Protein AF-A0A371G9N7-F1 (afdb_monomer_lite)

pLDDT: mean 81.09, std 19.98, range [28.39, 98.25]

Structure (mmCIF, N/CA/C/O backbone):
data_AF-A0A371G9N7-F1
#
_entry.id   AF-A0A371G9N7-F1
#
loop_
_atom_site.group_PDB
_atom_site.id
_atom_site.type_symbol
_atom_site.label_atom_id
_atom_site.label_alt_id
_atom_site.label_comp_id
_atom_site.label_asym_id
_atom_site.label_entity_id
_atom_site.label_seq_id
_atom_site.pdbx_PDB_ins_code
_atom_site.Cartn_x
_atom_site.Cartn_y
_atom_site.Cartn_z
_atom_site.occupancy
_atom_site.B_iso_or_equiv
_atom_site.auth_seq_id
_atom_site.auth_comp_id
_atom_site.auth_asym_id
_atom_site.auth_atom_id
_atom_site.pdbx_PDB_model_num
ATOM 1 N N . THR A 1 1 ? -11.301 -8.988 -10.255 1.00 73.06 1 THR A N 1
ATOM 2 C CA . THR A 1 1 ? -10.756 -8.833 -8.903 1.00 73.06 1 THR A CA 1
ATOM 3 C C . THR A 1 1 ? -11.651 -7.9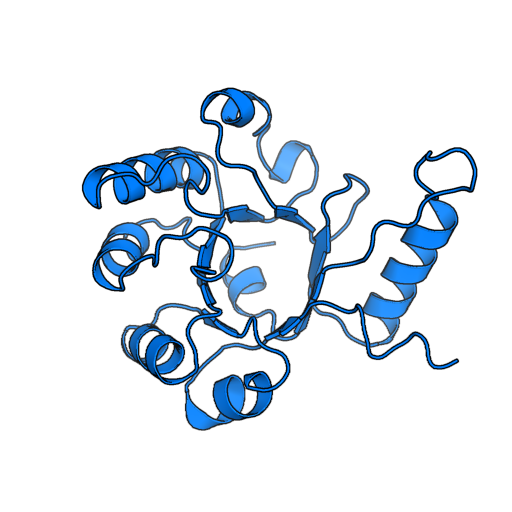31 -8.084 1.00 73.06 1 THR A C 1
ATOM 5 O O . THR A 1 1 ? -12.024 -6.857 -8.564 1.00 73.06 1 THR A O 1
ATOM 8 N N . SER A 1 2 ? -12.068 -8.408 -6.915 1.00 87.81 2 SER A N 1
ATOM 9 C CA . SER A 1 2 ? -12.743 -7.650 -5.860 1.00 87.81 2 SER A CA 1
ATOM 10 C C . SER A 1 2 ? -11.716 -6.987 -4.924 1.00 87.81 2 SER A C 1
ATOM 12 O O . SER A 1 2 ? -10.542 -7.343 -4.953 1.00 87.81 2 SER A O 1
ATOM 14 N N . ILE A 1 3 ? -12.135 -6.033 -4.086 1.00 89.44 3 ILE A N 1
ATOM 15 C CA . ILE A 1 3 ? -11.245 -5.446 -3.064 1.00 89.44 3 ILE A CA 1
ATOM 16 C C . ILE A 1 3 ? -10.792 -6.505 -2.053 1.00 89.44 3 ILE A C 1
ATOM 18 O O . ILE A 1 3 ? -9.632 -6.499 -1.654 1.00 89.44 3 ILE A O 1
ATOM 22 N N . GLU A 1 4 ? -11.668 -7.444 -1.693 1.00 91.69 4 GLU A N 1
ATOM 23 C CA . GLU A 1 4 ? -11.334 -8.536 -0.773 1.00 91.69 4 GLU A CA 1
ATOM 24 C C . GLU A 1 4 ? -10.290 -9.489 -1.364 1.00 91.69 4 GLU A C 1
ATOM 26 O O . GLU A 1 4 ? -9.385 -9.924 -0.654 1.00 91.69 4 GLU A O 1
ATOM 31 N N . ASP A 1 5 ? -10.331 -9.732 -2.679 1.00 89.88 5 ASP A N 1
ATOM 32 C CA . ASP A 1 5 ? -9.287 -10.513 -3.351 1.00 89.88 5 ASP A CA 1
ATOM 33 C C . ASP A 1 5 ? -7.924 -9.813 -3.185 1.00 89.88 5 ASP A C 1
ATOM 35 O O . ASP A 1 5 ? -6.930 -10.463 -2.871 1.00 89.88 5 ASP A O 1
ATOM 39 N N . ILE A 1 6 ? -7.880 -8.481 -3.328 1.00 88.88 6 ILE A N 1
ATOM 40 C CA . ILE A 1 6 ? -6.646 -7.689 -3.184 1.00 88.88 6 ILE A CA 1
ATOM 41 C C . ILE A 1 6 ? -6.174 -7.673 -1.726 1.00 88.88 6 ILE A C 1
ATOM 43 O O . ILE A 1 6 ? -4.985 -7.822 -1.459 1.00 88.88 6 ILE A O 1
ATOM 47 N N . ARG A 1 7 ? -7.098 -7.538 -0.770 1.00 94.31 7 ARG A N 1
ATOM 48 C CA . ARG A 1 7 ? -6.804 -7.596 0.670 1.00 94.31 7 ARG A CA 1
ATOM 49 C C . ARG A 1 7 ? -6.266 -8.949 1.122 1.00 94.31 7 ARG A C 1
ATOM 51 O O . ARG A 1 7 ? -5.657 -9.019 2.180 1.00 94.31 7 ARG A O 1
ATOM 58 N N . SER A 1 8 ? -6.481 -10.007 0.343 1.00 92.69 8 SER A N 1
ATOM 59 C CA . SER A 1 8 ? -6.012 -11.356 0.667 1.00 92.69 8 SER A CA 1
ATOM 60 C C . SER A 1 8 ? -4.591 -11.672 0.180 1.00 92.69 8 SER A C 1
ATOM 62 O O . SER A 1 8 ? -4.024 -12.680 0.608 1.00 92.69 8 SER A O 1
ATOM 64 N N . LEU A 1 9 ? -4.012 -10.827 -0.684 1.00 91.12 9 LEU A N 1
ATOM 65 C CA . LEU A 1 9 ? -2.681 -11.030 -1.267 1.00 91.12 9 LEU A CA 1
ATOM 66 C C . LEU A 1 9 ? -1.606 -10.942 -0.184 1.00 91.12 9 LEU A C 1
ATOM 68 O O . LEU A 1 9 ? -1.590 -9.991 0.596 1.00 91.12 9 LEU A O 1
ATOM 72 N N . ARG A 1 10 ? -0.678 -11.897 -0.143 1.00 92.69 10 ARG A N 1
ATOM 73 C CA . ARG A 1 10 ? 0.347 -11.985 0.908 1.00 92.69 10 ARG A CA 1
ATOM 74 C C . ARG A 1 10 ? 1.736 -11.640 0.394 1.00 92.69 10 ARG A C 1
ATOM 76 O O . ARG A 1 10 ? 2.535 -11.105 1.155 1.00 92.69 10 ARG A O 1
ATOM 83 N N . LEU A 1 11 ? 2.023 -11.929 -0.868 1.00 89.19 11 LEU A N 1
ATOM 84 C CA . LEU A 1 11 ? 3.299 -11.625 -1.502 1.00 89.19 11 LEU A CA 1
ATOM 85 C C . LEU A 1 11 ? 3.068 -10.746 -2.728 1.00 89.19 11 LEU A C 1
ATOM 87 O O . LEU A 1 11 ? 2.595 -11.218 -3.760 1.00 89.19 11 LEU A O 1
ATOM 91 N N . ILE A 1 12 ? 3.393 -9.461 -2.613 1.00 88.31 12 ILE A N 1
ATOM 92 C CA . ILE A 1 12 ? 3.291 -8.511 -3.722 1.00 88.31 12 ILE A CA 1
ATOM 93 C C . ILE A 1 12 ? 4.690 -8.005 -4.060 1.00 88.31 12 ILE A C 1
ATOM 95 O O . ILE A 1 12 ? 5.340 -7.379 -3.223 1.00 88.31 12 ILE A O 1
ATOM 99 N N . THR A 1 13 ? 5.130 -8.206 -5.298 1.00 84.19 13 THR A N 1
ATOM 100 C CA . THR A 1 13 ? 6.483 -7.819 -5.718 1.00 84.19 13 THR A CA 1
ATOM 101 C C . THR A 1 13 ? 6.470 -6.515 -6.504 1.00 84.19 13 THR A C 1
ATOM 103 O O . THR A 1 13 ? 5.756 -6.387 -7.500 1.00 84.19 13 THR A O 1
ATOM 106 N N . ALA A 1 14 ? 7.299 -5.546 -6.107 1.00 81.50 14 ALA A N 1
ATOM 107 C CA . ALA A 1 14 ? 7.660 -4.421 -6.970 1.00 81.50 14 ALA A CA 1
ATOM 108 C C . ALA A 1 14 ? 8.634 -4.882 -8.058 1.00 81.50 14 ALA A C 1
ATOM 110 O O . ALA A 1 14 ? 9.829 -5.042 -7.812 1.00 81.50 14 ALA A O 1
ATOM 111 N N . VAL A 1 15 ? 8.107 -5.104 -9.265 1.00 80.62 15 VAL A N 1
ATOM 112 C CA . VAL A 1 15 ? 8.888 -5.612 -10.396 1.00 80.62 15 VAL A CA 1
ATOM 113 C C . VAL A 1 15 ? 9.757 -4.494 -10.953 1.00 80.62 15 VAL A C 1
ATOM 115 O O . VAL A 1 15 ? 9.277 -3.406 -11.281 1.00 80.62 15 VAL A O 1
ATOM 118 N N . LYS A 1 16 ? 11.052 -4.776 -11.092 1.00 82.81 16 LYS A N 1
ATOM 119 C CA . LYS A 1 16 ? 12.002 -3.871 -11.734 1.00 82.81 16 LYS A CA 1
ATOM 120 C C . LYS A 1 16 ? 11.586 -3.598 -13.181 1.00 82.81 16 LYS A C 1
ATOM 122 O O . LYS A 1 16 ? 11.167 -4.497 -13.898 1.00 82.81 16 LYS A O 1
ATOM 127 N N . THR A 1 17 ? 11.763 -2.360 -13.633 1.00 82.50 17 THR A N 1
ATOM 128 C CA . THR A 1 17 ? 11.666 -2.016 -15.056 1.00 82.50 17 THR A CA 1
ATOM 129 C C . THR A 1 17 ? 13.048 -2.145 -15.703 1.00 82.50 17 THR A C 1
ATOM 131 O O . THR A 1 17 ? 13.927 -1.345 -15.372 1.00 82.50 17 THR A O 1
ATOM 134 N N . PRO A 1 18 ? 13.291 -3.148 -16.564 1.00 84.19 18 PRO A N 1
ATOM 135 C CA . PRO A 1 18 ? 14.538 -3.263 -17.307 1.00 84.19 18 PRO A CA 1
ATOM 136 C C . PRO A 1 18 ? 14.559 -2.305 -18.507 1.00 84.19 18 PRO A C 1
ATOM 138 O O . PRO A 1 18 ? 13.522 -1.933 -19.064 1.00 84.19 18 P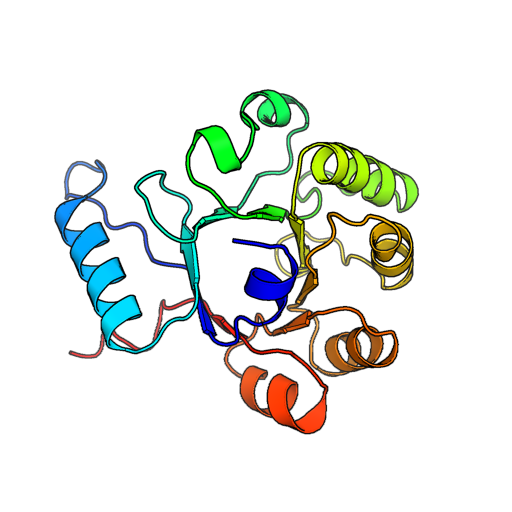RO A O 1
ATOM 141 N N . TYR A 1 19 ? 15.768 -1.902 -18.892 1.00 86.50 19 TYR A N 1
ATOM 142 C CA . TYR A 1 19 ? 16.010 -0.969 -19.985 1.00 86.50 19 TYR A CA 1
ATOM 143 C C . TYR A 1 19 ? 17.057 -1.541 -20.930 1.00 86.50 19 TYR A C 1
ATOM 145 O O . TYR A 1 19 ? 18.080 -2.070 -20.490 1.00 86.50 19 TYR A O 1
ATOM 153 N N . LEU A 1 20 ? 16.822 -1.366 -22.225 1.00 88.75 20 LEU A N 1
ATOM 154 C CA . LEU A 1 20 ? 17.804 -1.612 -23.268 1.00 88.75 20 LEU A CA 1
ATOM 155 C C . LEU A 1 20 ? 18.971 -0.610 -23.140 1.00 88.75 20 LEU A C 1
ATOM 157 O O . LEU A 1 20 ? 18.793 0.477 -22.579 1.00 88.75 20 LEU A O 1
ATOM 161 N N . PRO A 1 21 ? 20.156 -0.887 -23.723 1.00 93.62 21 PRO A N 1
ATOM 162 C CA . PRO A 1 21 ? 21.295 0.040 -23.689 1.00 93.62 21 PRO A CA 1
ATOM 163 C C . PRO A 1 21 ? 21.000 1.441 -24.254 1.00 93.62 21 PRO A C 1
ATOM 165 O O . PRO A 1 21 ? 21.699 2.399 -23.938 1.00 93.62 21 PRO A O 1
ATOM 168 N N . ASN A 1 22 ? 19.964 1.568 -25.088 1.00 90.62 22 ASN A N 1
ATOM 169 C CA . ASN A 1 22 ? 19.501 2.833 -25.661 1.00 90.62 22 ASN A CA 1
ATOM 170 C C . ASN A 1 22 ? 18.511 3.606 -24.757 1.00 90.62 22 ASN A C 1
ATOM 172 O O . ASN A 1 22 ? 17.997 4.642 -25.174 1.00 90.62 22 ASN A O 1
ATOM 176 N N . GLY A 1 23 ? 18.215 3.103 -23.553 1.00 85.75 23 GLY A N 1
ATOM 177 C CA . GLY A 1 23 ? 17.301 3.715 -22.586 1.00 85.75 23 GLY A CA 1
ATOM 178 C C . GLY A 1 23 ? 15.812 3.439 -22.824 1.00 85.75 23 GLY A C 1
ATOM 179 O O . GLY A 1 23 ? 14.983 3.939 -22.066 1.00 85.75 23 GLY A O 1
ATOM 180 N N . GLN A 1 24 ? 15.445 2.660 -23.845 1.00 85.75 24 GLN A N 1
ATOM 181 C CA . GLN A 1 24 ? 14.062 2.217 -24.048 1.00 85.75 24 GLN A CA 1
ATOM 182 C C . GLN A 1 24 ? 13.709 1.065 -23.102 1.00 85.75 24 GLN A C 1
ATOM 184 O O . GLN A 1 24 ? 14.592 0.344 -22.640 1.00 85.75 24 GLN A O 1
ATOM 189 N N . PHE A 1 25 ? 12.416 0.876 -22.828 1.00 83.31 25 PHE A N 1
ATOM 190 C CA . PHE A 1 25 ? 11.953 -0.269 -22.044 1.00 83.31 25 PHE A CA 1
ATOM 191 C C . PHE A 1 25 ? 12.284 -1.581 -22.749 1.00 83.31 25 PHE A C 1
ATOM 193 O O . PHE A 1 25 ? 11.994 -1.749 -23.934 1.00 83.31 25 PHE A O 1
ATOM 200 N N . ASP A 1 26 ? 12.850 -2.511 -21.990 1.00 86.44 26 ASP A N 1
ATOM 201 C CA . ASP A 1 26 ? 13.063 -3.878 -22.438 1.00 86.44 26 ASP A CA 1
ATOM 202 C C . ASP A 1 26 ? 11.836 -4.719 -22.062 1.00 86.44 26 ASP A C 1
ATOM 204 O O . ASP A 1 26 ? 11.701 -5.191 -20.934 1.00 86.44 26 ASP A O 1
ATOM 208 N N . LEU A 1 27 ? 10.882 -4.833 -22.987 1.00 84.94 27 LEU A N 1
ATOM 209 C CA . LEU A 1 27 ? 9.628 -5.544 -22.723 1.00 84.94 27 LEU A CA 1
ATOM 210 C C . LEU A 1 27 ? 9.833 -7.057 -22.586 1.00 84.94 27 LEU A C 1
ATOM 212 O O . LEU A 1 27 ? 9.164 -7.675 -21.769 1.00 84.94 27 LEU A O 1
ATOM 216 N N . GLU A 1 28 ? 10.784 -7.639 -23.317 1.00 87.25 28 GLU A N 1
ATOM 217 C CA . GLU A 1 28 ? 11.078 -9.073 -23.235 1.00 87.25 28 GLU A CA 1
ATOM 218 C C . GLU A 1 28 ? 11.689 -9.423 -21.873 1.00 87.25 28 GLU A C 1
ATOM 220 O O . GLU A 1 28 ? 11.241 -10.352 -21.201 1.00 87.25 28 GLU A O 1
ATOM 225 N N . ALA A 1 29 ? 12.665 -8.636 -21.407 1.00 87.56 29 ALA A N 1
ATOM 226 C CA . ALA A 1 29 ? 13.205 -8.809 -20.063 1.00 87.56 29 ALA A CA 1
ATOM 227 C C . ALA A 1 29 ? 12.142 -8.562 -18.981 1.00 87.56 29 ALA A C 1
ATOM 229 O O . ALA A 1 29 ? 12.150 -9.236 -17.952 1.00 87.56 29 ALA A O 1
ATOM 230 N N . TYR A 1 30 ? 11.226 -7.613 -19.196 1.00 85.06 30 TYR A N 1
ATOM 231 C CA . TYR A 1 30 ? 10.139 -7.343 -18.257 1.00 85.06 30 TYR A CA 1
ATOM 232 C C . TYR A 1 30 ? 9.166 -8.524 -18.152 1.00 85.06 30 TYR A C 1
ATOM 234 O O . TYR A 1 30 ? 8.862 -8.947 -17.037 1.00 85.06 30 TYR A O 1
ATOM 242 N N . ASP A 1 31 ? 8.735 -9.091 -19.280 1.00 83.81 31 ASP A N 1
ATOM 243 C CA . ASP A 1 31 ? 7.839 -10.252 -19.311 1.00 83.81 31 ASP A CA 1
ATOM 244 C C . ASP A 1 31 ? 8.490 -11.469 -18.637 1.00 83.81 31 ASP A C 1
ATOM 246 O O . ASP A 1 31 ? 7.867 -12.118 -17.799 1.00 83.81 31 ASP A O 1
ATOM 250 N N . ASN A 1 32 ? 9.785 -11.703 -18.875 1.00 86.25 32 ASN A N 1
ATOM 251 C CA . ASN A 1 32 ? 10.538 -12.762 -18.194 1.00 86.25 32 ASN A CA 1
ATOM 252 C C . ASN A 1 32 ? 10.589 -12.571 -16.666 1.00 86.25 32 ASN A C 1
ATOM 254 O O . ASN A 1 32 ? 10.474 -13.541 -15.914 1.00 86.25 32 ASN A O 1
ATOM 258 N N . LEU A 1 33 ? 10.755 -11.332 -16.186 1.00 85.12 33 LEU A N 1
ATOM 259 C CA . LEU A 1 33 ? 10.706 -11.031 -14.751 1.00 85.12 33 LEU A CA 1
ATOM 260 C C . LEU A 1 33 ? 9.307 -11.280 -14.181 1.00 85.12 33 LEU A C 1
ATOM 262 O O . LEU A 1 33 ? 9.184 -11.851 -13.101 1.00 85.12 33 LEU A O 1
ATOM 266 N N . VAL A 1 34 ? 8.255 -10.885 -14.900 1.00 82.69 34 VAL A N 1
ATOM 267 C CA . VAL A 1 34 ? 6.862 -11.138 -14.503 1.00 82.69 34 VAL A CA 1
ATOM 268 C C . VAL A 1 34 ? 6.587 -12.639 -14.401 1.00 82.69 34 VAL A C 1
ATOM 270 O O . VAL A 1 34 ? 6.083 -13.095 -13.374 1.00 82.69 34 VAL A O 1
ATOM 273 N N . ASP A 1 35 ? 6.965 -13.415 -15.415 1.00 83.31 35 ASP A N 1
ATOM 274 C CA . ASP A 1 35 ? 6.772 -14.866 -15.436 1.00 83.31 35 ASP A CA 1
ATOM 275 C C . ASP A 1 35 ? 7.548 -15.557 -14.315 1.00 83.31 35 ASP A C 1
ATOM 277 O O . ASP A 1 35 ? 7.023 -16.459 -13.660 1.00 83.31 35 ASP A O 1
ATOM 281 N N . MET A 1 36 ? 8.767 -15.093 -14.025 1.00 84.56 36 MET A N 1
ATOM 282 C CA . MET A 1 36 ? 9.554 -15.578 -12.894 1.00 84.56 36 MET A CA 1
ATOM 283 C C . MET A 1 36 ? 8.836 -15.333 -11.564 1.00 84.56 36 MET A C 1
ATOM 285 O O . MET A 1 36 ? 8.767 -16.238 -10.735 1.00 84.56 36 MET A O 1
ATOM 289 N N . GLN A 1 37 ? 8.267 -14.146 -11.355 1.00 83.06 37 GLN A N 1
ATOM 290 C CA . GLN A 1 37 ? 7.526 -13.835 -10.130 1.00 83.06 37 GLN A CA 1
ATOM 291 C C . GLN A 1 37 ? 6.279 -14.713 -9.984 1.00 83.06 37 GLN A C 1
ATOM 293 O O . GLN A 1 37 ? 6.036 -15.274 -8.916 1.00 83.06 37 GLN A O 1
ATOM 298 N N . ILE A 1 38 ? 5.525 -14.905 -11.070 1.00 79.88 38 ILE A N 1
ATOM 299 C CA . ILE A 1 38 ? 4.342 -15.776 -11.083 1.00 79.88 38 ILE A CA 1
ATOM 300 C C . ILE A 1 38 ? 4.736 -17.229 -10.788 1.00 79.88 38 ILE A C 1
ATOM 302 O O . ILE A 1 38 ? 4.110 -17.880 -9.953 1.00 79.88 38 ILE A O 1
ATOM 306 N N . ALA A 1 39 ? 5.789 -17.736 -11.434 1.00 81.38 39 ALA A N 1
ATOM 307 C CA . ALA A 1 39 ? 6.269 -19.103 -11.242 1.00 81.38 39 ALA A CA 1
ATOM 308 C C . ALA A 1 39 ? 6.758 -19.365 -9.807 1.00 81.38 39 ALA A C 1
ATOM 310 O O . ALA A 1 39 ? 6.637 -20.488 -9.319 1.00 81.38 39 ALA A O 1
ATOM 311 N N . ASN A 1 40 ? 7.264 -18.335 -9.122 1.00 86.19 40 ASN A N 1
ATOM 312 C CA . ASN A 1 40 ? 7.700 -18.406 -7.725 1.00 86.19 40 ASN A CA 1
ATOM 313 C C . ASN A 1 40 ? 6.591 -18.065 -6.711 1.00 86.19 40 ASN A C 1
ATOM 315 O O . ASN A 1 40 ? 6.855 -18.019 -5.510 1.00 86.19 40 ASN A O 1
ATOM 319 N N . GLY A 1 41 ? 5.348 -17.879 -7.166 1.00 81.44 41 GLY A N 1
ATOM 320 C CA . GLY A 1 41 ? 4.184 -17.744 -6.291 1.00 81.44 41 GLY A CA 1
ATOM 321 C C . GLY A 1 41 ? 3.914 -16.329 -5.779 1.00 81.44 41 GLY A C 1
ATOM 322 O O . GLY A 1 41 ? 3.303 -16.187 -4.724 1.00 81.44 41 GLY A O 1
ATOM 323 N N . ALA A 1 42 ? 4.347 -15.286 -6.494 1.00 83.00 42 ALA A N 1
ATOM 324 C CA . ALA A 1 42 ? 3.884 -13.929 -6.216 1.00 83.00 42 ALA A CA 1
ATOM 325 C C . ALA A 1 42 ? 2.361 -13.826 -6.437 1.00 83.00 42 ALA A C 1
ATOM 327 O O . ALA A 1 42 ? 1.845 -14.224 -7.484 1.00 83.00 42 ALA A O 1
ATOM 328 N N . ASP A 1 43 ? 1.648 -13.251 -5.467 1.00 81.56 43 ASP A N 1
ATOM 329 C CA . ASP A 1 43 ? 0.193 -13.069 -5.521 1.00 81.56 43 ASP A CA 1
ATOM 330 C C . ASP A 1 43 ? -0.197 -11.825 -6.342 1.00 81.56 43 ASP A C 1
ATOM 332 O O . ASP A 1 43 ? -1.275 -11.762 -6.936 1.00 81.56 43 ASP A O 1
ATOM 336 N N . GLY A 1 44 ? 0.673 -10.811 -6.374 1.00 83.56 44 GLY A N 1
ATOM 337 C CA . GLY A 1 44 ? 0.429 -9.559 -7.086 1.00 83.56 44 GLY A CA 1
ATOM 338 C C . GLY A 1 44 ? 1.708 -8.839 -7.492 1.00 83.56 44 GLY A C 1
ATOM 339 O O . GLY A 1 44 ? 2.773 -9.056 -6.915 1.00 83.56 44 GLY A O 1
ATOM 340 N N . LEU A 1 45 ? 1.600 -7.951 -8.484 1.00 80.88 45 LEU A N 1
ATOM 341 C CA . LEU A 1 45 ? 2.737 -7.195 -9.000 1.00 80.88 45 LEU A CA 1
ATOM 342 C C . LEU A 1 45 ? 2.482 -5.686 -8.914 1.00 80.88 45 LEU A C 1
ATOM 344 O O . LEU A 1 45 ? 1.456 -5.149 -9.344 1.00 80.88 45 LEU A O 1
ATOM 348 N N . LEU A 1 46 ? 3.471 -4.995 -8.362 1.00 77.25 46 LEU A N 1
ATOM 349 C CA . LEU A 1 46 ? 3.613 -3.549 -8.373 1.00 77.25 46 LEU A CA 1
ATOM 350 C C . LEU A 1 46 ? 4.436 -3.165 -9.601 1.00 77.25 46 LEU A C 1
ATOM 352 O O . LEU A 1 46 ? 5.602 -3.538 -9.715 1.00 77.25 46 LEU A O 1
ATOM 356 N N . SER A 1 47 ? 3.829 -2.422 -10.523 1.00 68.62 47 SER A N 1
ATOM 357 C CA . SER A 1 47 ? 4.468 -1.995 -11.762 1.00 68.62 47 SER A CA 1
ATOM 358 C C . SER A 1 47 ? 4.221 -0.523 -12.065 1.00 68.62 47 SER A C 1
ATOM 360 O O . SER A 1 47 ? 3.090 -0.029 -12.077 1.00 68.62 47 SER A O 1
ATOM 362 N N . THR A 1 48 ? 5.308 0.172 -12.387 1.00 62.22 48 THR A N 1
ATOM 363 C CA . THR A 1 48 ? 5.305 1.528 -12.946 1.00 62.22 48 THR A CA 1
ATOM 364 C C . THR A 1 48 ? 5.090 1.541 -14.466 1.00 62.22 48 THR A C 1
ATOM 366 O O . THR A 1 48 ? 5.008 2.616 -15.053 1.00 62.22 48 THR A O 1
ATOM 369 N N . VAL A 1 49 ? 4.981 0.370 -15.113 1.00 49.00 49 VAL A N 1
ATOM 370 C CA . VAL A 1 49 ? 4.814 0.201 -16.569 1.00 49.00 49 VAL A CA 1
ATOM 371 C C . VAL A 1 49 ? 3.477 -0.494 -16.881 1.00 49.00 49 VAL A C 1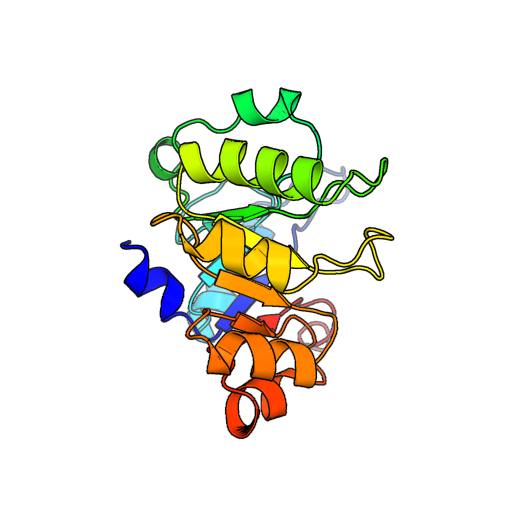
ATOM 373 O O . VAL A 1 49 ? 3.097 -1.478 -16.245 1.00 49.00 49 VAL A O 1
ATOM 376 N N . LEU A 1 50 ? 2.728 0.004 -17.871 1.00 44.59 50 LEU A N 1
ATOM 377 C CA . LEU A 1 50 ? 1.408 -0.515 -18.276 1.00 44.59 50 LEU A CA 1
ATOM 378 C C . LEU A 1 50 ? 1.534 -1.683 -19.297 1.00 44.59 50 LEU A C 1
ATOM 380 O O . LEU A 1 50 ? 1.745 -1.423 -20.473 1.00 44.59 50 LEU A O 1
ATOM 384 N N . ALA A 1 51 ? 1.389 -2.947 -18.870 1.00 31.30 51 ALA A N 1
ATOM 385 C CA . ALA A 1 51 ? 1.397 -4.191 -19.676 1.00 31.30 51 ALA A CA 1
ATOM 386 C C . ALA A 1 51 ? 0.759 -5.460 -18.990 1.00 31.30 51 ALA A C 1
ATOM 388 O O . ALA A 1 51 ? 1.465 -6.384 -18.614 1.00 31.30 51 ALA A O 1
ATOM 389 N N . THR A 1 52 ? -0.561 -5.505 -18.723 1.00 32.16 52 THR A N 1
ATOM 390 C CA . THR A 1 52 ? -1.410 -6.669 -18.255 1.00 32.16 52 THR A CA 1
ATOM 391 C C . THR A 1 52 ? -1.103 -7.558 -16.992 1.00 32.16 52 THR A C 1
ATOM 393 O O . THR A 1 52 ? 0.043 -7.776 -16.630 1.00 32.16 52 THR A O 1
ATOM 396 N N . LYS A 1 53 ? -2.196 -8.026 -16.322 1.00 30.33 53 LYS A N 1
ATOM 397 C CA . LYS A 1 53 ? -2.413 -8.863 -15.085 1.00 30.33 53 LYS A CA 1
ATOM 398 C C . LYS A 1 53 ? -1.955 -8.349 -13.696 1.00 30.33 53 LYS A C 1
ATOM 400 O O . LYS A 1 53 ? -0.883 -7.784 -13.577 1.00 30.33 53 LYS A O 1
ATOM 405 N N . LEU A 1 54 ? -2.834 -8.550 -12.694 1.00 40.47 54 LEU A N 1
ATOM 406 C CA . LEU A 1 54 ? -2.985 -7.861 -11.395 1.00 40.47 54 LEU A CA 1
ATOM 407 C C . LEU A 1 54 ? -1.999 -6.727 -11.082 1.00 40.47 54 LEU A C 1
ATOM 409 O O . LEU A 1 54 ? -0.863 -6.974 -10.685 1.00 40.47 54 LEU A O 1
ATOM 413 N N . ARG A 1 55 ? -2.451 -5.479 -11.253 1.00 53.69 55 ARG A N 1
ATOM 414 C CA . ARG A 1 55 ? -1.537 -4.333 -11.401 1.00 53.69 55 ARG A CA 1
ATOM 415 C C . ARG A 1 55 ? -1.805 -3.255 -10.383 1.00 53.69 55 ARG A C 1
ATOM 417 O O . ARG A 1 55 ? -2.859 -2.619 -10.414 1.00 53.69 55 ARG A O 1
ATOM 424 N N . LEU A 1 56 ? -0.800 -3.020 -9.555 1.00 46.62 56 LEU A N 1
ATOM 425 C CA . LEU A 1 56 ? -0.671 -1.821 -8.750 1.00 46.62 56 LEU A CA 1
ATOM 426 C C . LEU A 1 56 ? 0.276 -0.851 -9.459 1.00 46.62 56 LEU A C 1
ATOM 428 O O . LEU A 1 56 ? 1.388 -1.249 -9.794 1.00 46.62 56 LEU A O 1
ATOM 432 N N . SER A 1 57 ? -0.107 0.412 -9.653 1.00 51.12 57 SER A N 1
ATOM 433 C CA . SER A 1 57 ? 0.863 1.448 -10.052 1.00 51.12 57 SER A CA 1
ATOM 434 C C . SER A 1 57 ? 1.086 2.450 -8.946 1.00 51.12 57 SER A C 1
ATOM 436 O O . SER A 1 57 ? 0.148 2.849 -8.257 1.00 51.12 57 SER A O 1
ATOM 438 N N . VAL A 1 58 ? 2.344 2.865 -8.828 1.00 52.31 58 VAL A N 1
ATOM 439 C CA . VAL A 1 58 ? 2.776 3.962 -7.968 1.00 52.31 58 VAL A CA 1
ATOM 440 C C . VAL A 1 58 ? 2.375 5.272 -8.637 1.00 52.31 58 VAL A C 1
ATOM 442 O O . VAL A 1 58 ? 2.829 5.559 -9.743 1.00 52.31 58 VAL A O 1
ATOM 445 N N . MET A 1 59 ? 1.510 6.047 -7.989 1.00 52.41 59 MET A N 1
ATOM 446 C CA . MET A 1 59 ? 1.039 7.328 -8.520 1.00 52.41 59 MET A CA 1
ATOM 447 C C . MET A 1 59 ? 1.731 8.500 -7.802 1.00 52.41 59 MET A C 1
ATOM 449 O O . MET A 1 59 ? 1.735 8.506 -6.570 1.00 52.41 59 MET A O 1
ATOM 453 N N . PRO A 1 60 ? 2.304 9.478 -8.535 1.00 50.28 60 PRO A N 1
ATOM 454 C CA . PRO A 1 60 ? 2.994 10.626 -7.948 1.00 50.28 60 PRO A CA 1
ATOM 455 C C . PRO A 1 60 ? 2.035 11.713 -7.421 1.00 50.28 60 PRO A C 1
ATOM 457 O O . PRO A 1 60 ? 0.853 11.749 -7.756 1.00 50.28 60 PRO A O 1
ATOM 460 N N . GLU A 1 61 ? 2.607 12.639 -6.650 1.00 41.28 61 GLU A N 1
ATOM 461 C CA . GLU A 1 61 ? 1.999 13.723 -5.852 1.00 41.28 61 GLU A CA 1
ATOM 462 C C . GLU A 1 61 ? 1.016 14.668 -6.579 1.00 41.28 61 GLU A C 1
ATOM 464 O O . GLU A 1 61 ? 0.150 15.276 -5.951 1.00 41.28 61 GLU A O 1
ATOM 469 N N . ALA A 1 62 ? 1.115 14.833 -7.899 1.00 39.97 62 ALA A N 1
ATOM 470 C CA . ALA A 1 62 ? 0.417 15.916 -8.590 1.00 39.97 62 ALA A CA 1
ATOM 471 C C . ALA A 1 62 ? -1.082 15.639 -8.831 1.00 39.97 62 ALA A C 1
ATOM 473 O O . ALA A 1 62 ? -1.451 14.796 -9.652 1.00 39.97 62 ALA A O 1
ATOM 474 N N . THR A 1 63 ? -1.952 16.487 -8.270 1.00 41.50 63 THR A N 1
ATOM 475 C CA . THR A 1 63 ? -3.407 16.552 -8.534 1.00 41.50 63 THR A CA 1
ATOM 476 C C . THR A 1 63 ? -3.733 16.653 -10.035 1.00 41.50 63 THR A C 1
ATOM 478 O O . THR A 1 63 ? -4.745 16.142 -10.502 1.00 41.50 63 THR A O 1
ATOM 481 N N . ALA A 1 64 ? -2.848 17.256 -10.839 1.00 30.84 64 ALA A N 1
ATOM 482 C CA . ALA A 1 64 ? -3.004 17.358 -12.294 1.00 30.84 64 ALA A CA 1
ATOM 483 C C . ALA A 1 64 ? -2.847 16.010 -13.038 1.00 30.84 64 ALA A C 1
ATOM 485 O O . ALA A 1 64 ? -3.450 15.827 -14.098 1.00 30.84 64 ALA A O 1
ATOM 486 N N . HIS A 1 65 ? -2.104 15.048 -12.474 1.00 39.69 65 HIS A N 1
ATOM 487 C CA . HIS A 1 65 ? -1.961 13.692 -13.023 1.00 39.69 65 HIS A CA 1
ATOM 488 C C . HIS A 1 65 ? -3.144 12.778 -12.669 1.00 39.69 65 HIS A C 1
ATOM 490 O O . HIS A 1 65 ? -3.289 11.715 -13.268 1.00 39.69 65 HIS A O 1
ATOM 496 N N . GLN A 1 66 ? -4.078 13.225 -11.818 1.00 40.81 66 GLN A N 1
ATOM 497 C CA . GLN A 1 66 ? -5.347 12.524 -11.576 1.00 40.81 66 GLN A CA 1
ATOM 498 C C . GLN A 1 66 ? -6.182 12.372 -12.859 1.00 40.81 66 GLN A C 1
ATOM 500 O O . GLN A 1 66 ? -6.969 11.440 -12.973 1.00 40.81 66 GLN A O 1
ATOM 505 N N . ARG A 1 67 ? -5.956 13.214 -13.884 1.00 35.44 67 ARG A N 1
ATOM 506 C CA . ARG A 1 67 ? -6.563 13.056 -15.223 1.00 35.44 67 ARG A CA 1
ATOM 507 C C . ARG A 1 67 ? -6.091 11.806 -15.982 1.00 35.44 67 ARG A C 1
ATOM 509 O O . ARG A 1 67 ? -6.739 11.423 -16.953 1.00 35.44 67 ARG A O 1
ATOM 516 N N . GLN A 1 68 ? -4.991 11.170 -15.567 1.00 39.81 68 GLN A N 1
ATOM 517 C CA . GLN A 1 68 ? -4.543 9.875 -16.098 1.00 39.81 68 GLN A CA 1
ATOM 518 C C . GLN A 1 68 ? -5.151 8.681 -15.359 1.00 39.81 68 GLN A C 1
ATOM 520 O O . GLN A 1 68 ? -5.021 7.556 -15.844 1.00 39.81 68 GLN A O 1
ATOM 525 N N . LEU A 1 69 ? -5.904 8.916 -14.278 1.00 44.31 69 LEU A N 1
ATOM 526 C CA . LEU A 1 69 ? -6.821 7.934 -13.710 1.00 44.31 69 LEU A CA 1
ATOM 527 C C . LEU A 1 69 ? -8.035 7.801 -14.646 1.00 44.31 69 LEU A C 1
ATOM 529 O O . LEU A 1 69 ? -9.178 8.085 -14.291 1.00 44.31 69 LEU A O 1
ATOM 533 N N . ARG A 1 70 ? -7.796 7.313 -15.874 1.00 45.53 70 ARG A N 1
ATOM 534 C CA . ARG A 1 70 ? -8.810 6.496 -16.554 1.00 45.53 70 ARG A CA 1
ATOM 535 C C . ARG A 1 70 ? -9.274 5.458 -15.529 1.00 45.53 70 ARG A C 1
ATOM 537 O O . ARG A 1 70 ? -8.447 5.076 -14.696 1.00 45.53 70 ARG A O 1
ATOM 544 N N . PRO A 1 71 ? -10.539 4.995 -15.560 1.00 51.22 71 PRO A N 1
ATOM 545 C CA . PRO A 1 71 ? -10.993 3.990 -14.604 1.00 51.22 71 PRO A CA 1
ATOM 546 C C . PRO A 1 71 ? -9.910 2.916 -14.519 1.00 51.22 71 PRO A C 1
ATOM 548 O O . PRO A 1 71 ? -9.533 2.410 -15.574 1.00 51.22 71 PRO A O 1
ATOM 551 N N . LEU A 1 72 ? -9.345 2.645 -13.335 1.00 52.56 72 LEU A N 1
ATOM 552 C CA . LEU A 1 72 ? -8.196 1.731 -13.173 1.00 52.56 72 LEU A CA 1
ATOM 553 C C . LEU A 1 72 ? -8.431 0.433 -13.971 1.00 52.56 72 LEU A C 1
ATOM 555 O O . LEU A 1 72 ? -7.573 -0.050 -14.706 1.00 52.56 72 LEU A O 1
ATOM 559 N N . ARG A 1 73 ? -9.690 -0.013 -13.976 1.00 49.66 73 ARG A N 1
ATOM 560 C CA . ARG A 1 73 ? -10.212 -1.148 -14.745 1.00 49.66 73 ARG A CA 1
ATOM 561 C C . ARG A 1 73 ? -10.129 -0.999 -16.271 1.00 49.66 73 ARG A C 1
ATOM 563 O O . ARG A 1 73 ? -9.871 -1.978 -16.957 1.00 49.66 73 ARG A O 1
ATOM 570 N N . GLY A 1 74 ? -10.337 0.198 -16.815 1.00 46.59 74 GLY A N 1
ATOM 571 C CA . GLY A 1 74 ? -10.288 0.508 -18.249 1.00 46.59 74 GLY A CA 1
ATOM 572 C C . GLY A 1 74 ? -8.894 0.402 -18.876 1.00 46.59 74 GLY A C 1
ATOM 573 O O . GLY A 1 74 ? -8.790 0.335 -20.097 1.00 46.59 74 GLY A O 1
ATOM 574 N N . VAL A 1 75 ? -7.838 0.346 -18.059 1.00 52.62 75 VAL A N 1
ATOM 575 C CA . VAL A 1 75 ? -6.462 0.016 -18.477 1.00 52.62 75 VAL A CA 1
ATOM 576 C C . VAL A 1 75 ? -5.966 -1.312 -17.877 1.00 52.62 75 VAL A C 1
ATOM 578 O O . VAL A 1 75 ? -4.793 -1.648 -18.008 1.00 52.62 75 VAL A O 1
ATOM 581 N N . GLY A 1 76 ? -6.858 -2.087 -17.245 1.00 62.47 76 GLY A N 1
ATOM 582 C CA . GLY A 1 76 ? -6.552 -3.410 -16.692 1.00 62.47 76 GLY A CA 1
ATOM 583 C C . GLY A 1 76 ? -5.801 -3.405 -15.355 1.00 62.47 76 GLY A C 1
ATOM 584 O O . GLY A 1 76 ? -5.087 -4.365 -15.075 1.00 62.47 76 GLY A O 1
ATOM 585 N N . MET A 1 77 ? -5.929 -2.342 -14.555 1.00 72.81 77 MET A N 1
ATOM 586 C CA . MET A 1 77 ? -5.392 -2.253 -13.195 1.00 72.81 77 MET A CA 1
ATOM 587 C C . MET A 1 77 ? -6.467 -2.486 -12.132 1.00 72.81 77 MET A C 1
ATOM 589 O O . MET A 1 77 ? -7.610 -2.042 -12.275 1.00 72.81 77 MET A O 1
ATOM 593 N N . ASP A 1 78 ? -6.084 -3.147 -11.041 1.00 82.88 78 ASP A N 1
ATOM 594 C CA . ASP A 1 78 ? -7.015 -3.571 -9.989 1.00 82.88 78 ASP A CA 1
ATOM 595 C C . ASP A 1 78 ? -7.054 -2.595 -8.811 1.00 82.88 78 ASP A C 1
ATOM 597 O O . ASP A 1 78 ? -8.093 -2.450 -8.171 1.00 82.88 78 ASP A O 1
ATOM 601 N N . THR A 1 79 ? -5.947 -1.899 -8.549 1.00 86.00 79 THR A N 1
ATOM 602 C CA . THR A 1 79 ? -5.810 -0.916 -7.465 1.00 86.00 79 THR A CA 1
ATOM 603 C C . THR A 1 79 ? -4.630 0.018 -7.740 1.00 86.00 79 THR A C 1
ATOM 605 O O . THR A 1 79 ? -3.727 -0.311 -8.509 1.00 86.00 79 THR A O 1
ATOM 608 N N . ALA A 1 80 ? -4.614 1.192 -7.120 1.00 86.88 80 ALA A N 1
ATOM 609 C CA . ALA A 1 80 ? -3.462 2.092 -7.129 1.00 86.88 80 ALA A CA 1
ATOM 610 C C . ALA A 1 80 ? -2.639 1.948 -5.839 1.00 86.88 80 ALA A C 1
ATOM 612 O O . ALA A 1 80 ? -3.199 1.655 -4.786 1.00 86.88 80 ALA A O 1
ATOM 613 N N . LEU A 1 81 ? -1.327 2.180 -5.912 1.00 88.19 81 LEU A N 1
ATOM 614 C CA . LEU A 1 81 ? -0.488 2.475 -4.749 1.00 88.19 81 LEU A CA 1
ATOM 615 C C . LEU A 1 81 ? -0.260 3.991 -4.722 1.00 88.19 81 LEU A C 1
ATOM 617 O O . LEU A 1 81 ? 0.301 4.550 -5.668 1.00 88.19 81 LEU A O 1
ATOM 621 N N . HIS A 1 82 ? -0.718 4.663 -3.670 1.00 89.69 82 HIS A N 1
ATOM 622 C CA . HIS A 1 82 ? -0.707 6.122 -3.597 1.00 89.69 82 HIS A CA 1
ATOM 623 C C . HIS A 1 82 ? 0.105 6.609 -2.402 1.00 89.69 82 HIS A C 1
ATOM 625 O O . HIS A 1 82 ? -0.182 6.238 -1.269 1.00 89.69 82 HIS A O 1
ATOM 631 N N . ILE A 1 83 ? 1.129 7.411 -2.680 1.00 90.31 83 ILE A N 1
ATOM 632 C CA . ILE A 1 83 ? 2.031 8.002 -1.688 1.00 90.31 83 ILE A CA 1
ATOM 633 C C . ILE A 1 83 ? 1.535 9.398 -1.289 1.00 90.31 83 ILE A C 1
ATOM 635 O O . ILE A 1 83 ? 0.853 10.046 -2.082 1.00 90.31 83 ILE A O 1
ATOM 639 N N . ASN A 1 84 ? 1.882 9.880 -0.092 1.00 89.62 84 ASN A N 1
ATOM 640 C CA . ASN A 1 84 ? 1.576 11.258 0.296 1.00 89.62 84 ASN A CA 1
ATOM 641 C C . ASN A 1 84 ? 2.423 12.280 -0.493 1.00 89.62 84 ASN A C 1
ATOM 643 O O . ASN A 1 84 ? 3.490 11.919 -0.998 1.00 89.62 84 ASN A O 1
ATOM 647 N N . PRO A 1 85 ? 1.983 13.554 -0.583 1.00 86.50 85 PRO A N 1
ATOM 648 C CA . PRO A 1 85 ? 2.787 14.635 -1.151 1.00 86.50 85 PRO A CA 1
ATOM 649 C C . PRO A 1 85 ? 4.172 14.707 -0.498 1.00 86.50 85 PRO A C 1
ATOM 651 O O . PRO A 1 85 ? 4.263 14.686 0.729 1.00 86.50 85 PRO A O 1
ATOM 654 N N . TYR A 1 86 ? 5.234 14.741 -1.308 1.00 79.12 86 TYR A N 1
ATOM 655 C CA 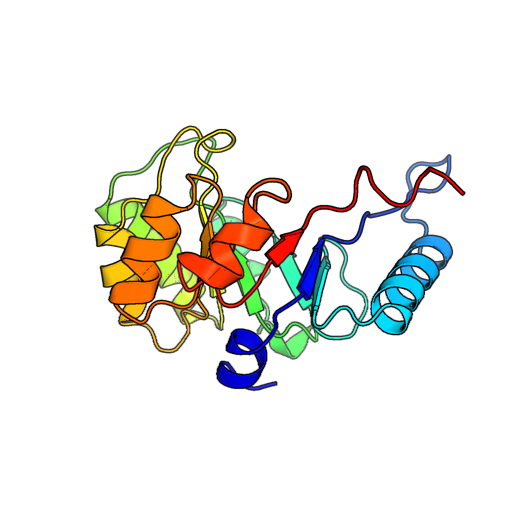. TYR A 1 86 ? 6.611 14.533 -0.846 1.00 79.12 86 TYR A CA 1
ATOM 656 C C . TYR A 1 86 ? 7.583 15.656 -1.226 1.00 79.12 86 TYR A C 1
ATOM 658 O O . TYR A 1 86 ? 8.685 15.712 -0.684 1.00 79.12 86 TYR A O 1
ATOM 666 N N . TYR A 1 87 ? 7.201 16.568 -2.125 1.00 72.50 87 TYR A N 1
ATOM 667 C CA . TYR A 1 87 ? 7.920 17.826 -2.337 1.00 72.50 87 TYR A CA 1
ATOM 668 C C . TYR A 1 87 ? 7.332 18.977 -1.517 1.00 72.50 87 TYR A C 1
ATOM 670 O O . TYR A 1 87 ? 8.074 19.880 -1.127 1.00 72.50 87 TYR A O 1
ATOM 678 N N . GLY A 1 88 ? 6.022 18.958 -1.252 1.00 78.06 88 GLY A N 1
ATOM 679 C CA . GLY A 1 88 ? 5.351 19.929 -0.391 1.00 78.06 88 GLY A CA 1
ATOM 680 C C . GLY A 1 88 ? 4.494 19.251 0.668 1.00 78.06 88 GLY A C 1
ATOM 681 O O . GLY A 1 88 ? 3.365 18.856 0.377 1.00 78.06 88 GLY A O 1
ATOM 682 N N . GLU A 1 89 ? 5.007 19.165 1.900 1.00 82.56 89 GLU A N 1
ATOM 683 C CA . GLU A 1 89 ? 4.224 18.685 3.041 1.00 82.56 89 GLU A CA 1
ATOM 684 C C . GLU A 1 89 ? 2.906 19.456 3.142 1.00 82.56 89 GLU A C 1
ATOM 686 O O . GLU A 1 89 ? 2.852 20.683 3.006 1.00 82.56 89 GLU A O 1
ATOM 691 N N . THR A 1 90 ? 1.825 18.723 3.382 1.00 89.38 90 THR A N 1
ATOM 692 C CA . THR A 1 90 ? 0.489 19.303 3.517 1.00 89.38 90 THR A CA 1
ATOM 693 C C . THR A 1 90 ? -0.037 19.133 4.938 1.00 89.38 90 THR A C 1
ATOM 695 O O . THR A 1 90 ? 0.526 18.389 5.741 1.00 89.38 90 THR A O 1
ATOM 698 N N . SER A 1 91 ? -1.108 19.842 5.290 1.00 95.25 91 SER A N 1
ATOM 699 C CA . SER A 1 91 ? -1.756 19.661 6.592 1.00 95.25 91 SER A CA 1
ATOM 700 C C . SER A 1 91 ? -2.430 18.286 6.683 1.00 95.25 91 SER A C 1
ATOM 702 O O . SER A 1 91 ? -2.661 17.631 5.669 1.00 95.25 91 SER A O 1
ATOM 704 N N . LEU A 1 92 ? -2.818 17.853 7.886 1.00 95.94 92 LEU A N 1
ATOM 705 C CA . LEU A 1 92 ? -3.575 16.602 8.051 1.00 95.94 92 LEU A CA 1
ATOM 706 C C . LEU A 1 92 ? -4.892 16.621 7.258 1.00 95.94 92 LEU A C 1
ATOM 708 O O . LEU A 1 92 ? -5.217 15.651 6.577 1.00 95.94 92 LEU A O 1
ATOM 712 N N . ASP A 1 93 ? -5.596 17.756 7.259 1.00 96.06 93 ASP A N 1
ATOM 713 C CA . ASP A 1 93 ? -6.791 17.954 6.431 1.00 96.06 93 ASP A CA 1
ATOM 714 C C . ASP A 1 93 ? -6.459 17.890 4.934 1.00 96.06 93 ASP A C 1
ATOM 716 O O . ASP A 1 93 ? -7.222 17.338 4.140 1.00 96.06 93 ASP A O 1
ATOM 720 N N . GLY A 1 94 ? -5.295 18.418 4.547 1.00 94.94 94 GLY A N 1
ATOM 721 C CA . GLY A 1 94 ? -4.767 18.326 3.191 1.00 94.94 94 GLY A CA 1
ATOM 722 C C . GLY A 1 94 ? -4.480 16.887 2.766 1.00 94.94 94 GLY A C 1
ATOM 723 O O . GLY A 1 94 ? -4.848 16.508 1.655 1.00 94.94 94 GLY A O 1
ATOM 724 N N . LEU A 1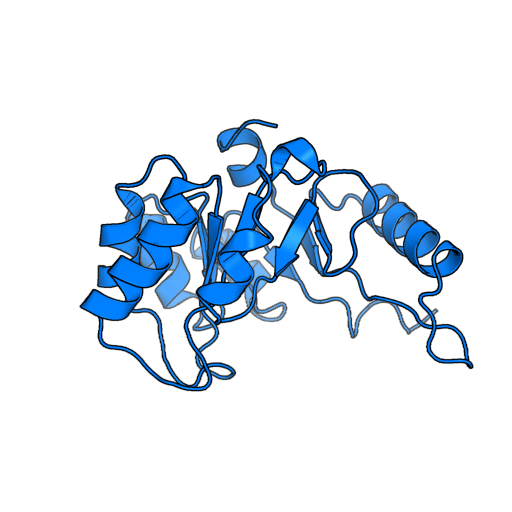 95 ? -3.910 16.059 3.651 1.00 95.50 95 LEU A N 1
ATOM 725 C CA . LEU A 1 95 ? -3.698 14.627 3.414 1.00 95.50 95 LEU A CA 1
ATOM 726 C C . LEU A 1 95 ? -5.030 13.907 3.204 1.00 95.50 95 LEU A C 1
ATOM 728 O O . LEU A 1 95 ? -5.190 13.173 2.228 1.00 95.50 95 LEU A O 1
ATOM 732 N N . VAL A 1 96 ? -6.007 14.150 4.081 1.00 96.50 96 VAL A N 1
ATOM 733 C CA . VAL A 1 96 ? -7.344 13.553 3.962 1.00 96.50 96 VAL A CA 1
ATOM 734 C C . VAL A 1 96 ? -8.008 13.972 2.648 1.00 96.50 96 VAL A C 1
ATOM 736 O O . VAL A 1 96 ? -8.524 13.123 1.922 1.00 96.50 96 VAL A O 1
ATOM 739 N N . ALA A 1 97 ? -7.960 15.259 2.292 1.00 94.00 97 ALA A N 1
ATOM 740 C CA . ALA A 1 97 ? -8.510 15.761 1.034 1.00 94.00 97 ALA A CA 1
ATOM 741 C C . ALA A 1 97 ? -7.808 15.151 -0.193 1.00 94.00 97 ALA A C 1
ATOM 743 O O . ALA A 1 97 ? -8.470 14.747 -1.154 1.00 94.00 97 ALA A O 1
ATOM 744 N N . HIS A 1 98 ? -6.480 15.038 -0.147 1.00 91.56 98 HIS A N 1
ATOM 745 C CA . HIS A 1 98 ? -5.668 14.427 -1.192 1.00 91.56 98 HIS A CA 1
ATOM 746 C C . HIS A 1 98 ? -6.064 12.964 -1.421 1.00 91.56 98 HIS A C 1
ATOM 748 O O . HIS A 1 98 ? -6.437 12.596 -2.537 1.00 91.56 98 HIS A O 1
ATOM 754 N N . TYR A 1 99 ? -6.100 12.145 -0.370 1.00 94.19 99 TYR A N 1
ATOM 755 C CA . TYR A 1 99 ? -6.482 10.739 -0.495 1.00 94.19 99 TYR A CA 1
ATOM 756 C C . TYR A 1 99 ? -7.953 10.545 -0.874 1.00 94.19 99 TYR A C 1
ATOM 758 O O . TYR A 1 99 ? -8.253 9.708 -1.722 1.00 94.19 99 TYR A O 1
ATOM 766 N N . ASN A 1 100 ? -8.878 11.342 -0.332 1.00 94.44 100 ASN A N 1
ATOM 767 C CA . ASN A 1 100 ? -10.291 11.265 -0.716 1.00 94.44 100 ASN A CA 1
ATOM 768 C C . ASN A 1 100 ? -10.504 11.543 -2.209 1.00 94.44 100 ASN A C 1
ATOM 770 O O . ASN A 1 100 ? -11.356 10.910 -2.836 1.00 94.44 100 ASN A O 1
ATOM 774 N N . SER A 1 101 ? -9.702 12.431 -2.806 1.00 91.12 101 SER A N 1
ATOM 775 C CA . SER A 1 101 ? -9.784 12.700 -4.244 1.00 91.12 101 SER A CA 1
ATOM 776 C C . SER A 1 101 ? -9.471 11.459 -5.092 1.00 91.12 101 SER A C 1
ATOM 778 O O . SER A 1 101 ? -10.183 11.200 -6.060 1.00 91.12 101 SER A O 1
ATOM 780 N N . VAL A 1 102 ? -8.502 10.626 -4.695 1.00 86.00 102 VAL A N 1
ATOM 781 C CA . VAL A 1 102 ? -8.162 9.390 -5.425 1.00 86.00 102 VAL A CA 1
ATOM 782 C C . VAL A 1 102 ? -9.027 8.196 -5.033 1.00 86.00 102 VAL A C 1
ATOM 784 O O . VAL A 1 102 ? -9.412 7.410 -5.897 1.00 86.00 102 VAL A O 1
ATOM 787 N N . LEU A 1 103 ? -9.417 8.090 -3.762 1.00 91.38 103 LEU A N 1
ATOM 788 C CA . LEU A 1 103 ? -10.349 7.070 -3.276 1.00 91.38 103 LEU A CA 1
ATOM 789 C C . LEU A 1 103 ? -11.727 7.204 -3.932 1.00 91.38 103 LEU A C 1
ATOM 791 O O . LEU A 1 103 ? -12.434 6.210 -4.065 1.00 91.38 103 LEU A O 1
ATOM 795 N N . SER A 1 104 ? -12.109 8.404 -4.385 1.00 91.00 104 SER A N 1
ATOM 796 C CA . SER A 1 104 ? -13.338 8.614 -5.162 1.00 91.00 104 SER A CA 1
ATOM 797 C C . SER A 1 104 ? -13.311 7.953 -6.548 1.00 91.00 104 SER A C 1
ATOM 799 O O . SER A 1 104 ? -14.362 7.744 -7.153 1.00 91.00 104 SER A O 1
ATOM 801 N N . ILE A 1 105 ? -12.122 7.594 -7.043 1.00 87.62 105 ILE A N 1
ATOM 802 C CA . ILE A 1 105 ? -11.915 7.066 -8.394 1.00 87.62 105 ILE A CA 1
ATOM 803 C C . ILE A 1 105 ? -11.856 5.533 -8.398 1.00 87.62 105 ILE A C 1
ATOM 805 O O . ILE A 1 105 ? -12.346 4.901 -9.337 1.00 87.62 105 ILE A O 1
ATOM 809 N N . GLY A 1 106 ? -11.285 4.910 -7.364 1.00 88.12 106 GLY A N 1
ATOM 810 C CA . GLY A 1 106 ? -11.227 3.453 -7.257 1.00 88.12 106 GLY A CA 1
ATOM 811 C C . GLY A 1 106 ? -10.362 2.946 -6.102 1.00 88.12 106 GLY A C 1
ATOM 812 O O . GLY A 1 106 ? -9.978 3.743 -5.249 1.00 88.12 106 GLY A O 1
ATOM 813 N N . PRO A 1 107 ? -10.068 1.631 -6.067 1.00 92.19 107 PRO A N 1
ATOM 814 C CA . PRO A 1 107 ? -9.317 1.000 -4.986 1.00 92.19 107 PRO A CA 1
ATOM 815 C C . PRO A 1 107 ? -7.898 1.564 -4.838 1.00 92.19 107 PRO A C 1
ATOM 817 O O . PRO A 1 107 ? -7.174 1.696 -5.830 1.00 92.19 107 PRO A O 1
ATOM 820 N N . VAL A 1 108 ? -7.504 1.886 -3.604 1.00 91.50 108 VAL A N 1
ATOM 821 C CA . VAL A 1 108 ? -6.199 2.478 -3.277 1.00 91.50 108 VAL A CA 1
ATOM 822 C C . VAL A 1 108 ? -5.561 1.766 -2.088 1.00 91.50 108 VAL A C 1
ATOM 824 O O . VAL A 1 108 ? -6.200 1.565 -1.056 1.00 91.50 108 VAL A O 1
ATOM 827 N N . ILE A 1 109 ? -4.274 1.457 -2.217 1.00 94.50 109 ILE A N 1
ATOM 828 C CA . ILE A 1 109 ? -3.364 1.169 -1.109 1.00 94.50 109 ILE A CA 1
ATOM 829 C C . ILE A 1 109 ? -2.602 2.457 -0.792 1.00 94.50 109 ILE A C 1
ATOM 831 O O . ILE A 1 109 ? -1.953 3.028 -1.671 1.00 94.50 109 ILE A O 1
ATOM 835 N N . VAL A 1 110 ? -2.686 2.920 0.452 1.00 95.50 110 VAL A N 1
ATOM 836 C CA . VAL A 1 110 ? -1.917 4.070 0.949 1.00 95.50 110 VAL A CA 1
ATOM 837 C C . VAL A 1 110 ? -0.472 3.639 1.170 1.00 95.50 110 VAL A C 1
ATOM 839 O O . VAL A 1 110 ? -0.239 2.583 1.745 1.00 95.50 110 VAL A O 1
ATOM 842 N N . TYR A 1 111 ? 0.503 4.429 0.732 1.00 94.06 111 TYR A N 1
ATOM 843 C CA . TYR A 1 111 ? 1.922 4.144 0.919 1.00 94.06 111 TYR A CA 1
ATOM 844 C C . TYR A 1 111 ? 2.548 5.145 1.884 1.00 94.06 111 TYR A C 1
ATOM 846 O O . TYR A 1 111 ? 2.738 6.309 1.531 1.00 94.06 111 TYR A O 1
ATOM 854 N N . ASN A 1 112 ? 2.888 4.674 3.083 1.00 95.50 112 ASN A N 1
ATOM 855 C CA . ASN A 1 112 ? 3.570 5.469 4.095 1.00 95.50 112 ASN A CA 1
ATOM 856 C C . ASN A 1 112 ? 5.071 5.139 4.113 1.00 95.50 112 ASN A C 1
ATOM 858 O O . ASN A 1 112 ? 5.464 4.013 4.416 1.00 95.50 112 ASN A O 1
ATOM 862 N N . ILE A 1 113 ? 5.914 6.113 3.753 1.00 93.56 113 ILE A N 1
ATOM 863 C CA . ILE A 1 113 ? 7.382 5.989 3.777 1.00 93.56 113 ILE A CA 1
ATOM 864 C C . ILE A 1 113 ? 8.046 7.341 4.105 1.00 93.56 113 ILE A C 1
ATOM 866 O O . ILE A 1 113 ? 8.655 7.977 3.239 1.00 93.56 113 ILE A O 1
ATOM 870 N N . PRO A 1 114 ? 7.979 7.802 5.368 1.00 92.94 114 PRO A N 1
ATOM 871 C CA . PRO A 1 114 ? 8.466 9.129 5.761 1.00 92.94 114 PRO A CA 1
ATOM 872 C C . PRO A 1 114 ? 9.947 9.361 5.449 1.00 92.94 114 PRO A C 1
ATOM 874 O O . PRO A 1 114 ? 10.347 10.479 5.138 1.00 92.94 114 PRO A O 1
ATOM 877 N N . SER A 1 115 ? 10.765 8.303 5.433 1.00 90.62 115 SER A N 1
ATOM 878 C CA . SER A 1 115 ? 12.178 8.380 5.036 1.00 90.62 115 SER A CA 1
ATOM 879 C C . SER A 1 115 ? 12.393 8.862 3.594 1.00 90.62 115 SER A C 1
ATOM 881 O O . SER A 1 115 ? 13.499 9.280 3.251 1.00 90.62 115 SER A O 1
ATOM 883 N N . ARG A 1 116 ? 11.359 8.812 2.740 1.00 86.94 116 ARG A N 1
ATOM 884 C CA . ARG A 1 116 ? 11.394 9.305 1.354 1.00 86.94 116 ARG A CA 1
ATOM 885 C C . ARG A 1 116 ? 10.448 10.464 1.076 1.00 86.94 116 ARG A C 1
ATOM 887 O O . ARG A 1 116 ? 10.654 11.147 0.077 1.00 86.94 116 ARG A O 1
ATOM 894 N N . THR A 1 117 ? 9.448 10.683 1.925 1.00 86.69 117 THR A N 1
ATOM 895 C CA . THR A 1 117 ? 8.451 11.749 1.747 1.00 86.69 117 THR A CA 1
ATOM 896 C C . THR A 1 117 ? 8.635 12.934 2.682 1.00 86.69 117 THR A C 1
ATOM 898 O O . THR A 1 117 ? 7.936 13.926 2.525 1.00 86.69 117 THR A O 1
ATOM 901 N N . ALA A 1 118 ? 9.540 12.825 3.661 1.00 91.12 118 ALA A N 1
ATOM 902 C CA . ALA A 1 118 ? 9.717 13.765 4.770 1.00 91.12 118 ALA A CA 1
ATOM 903 C C . ALA A 1 118 ? 8.487 13.936 5.689 1.00 91.12 118 ALA A C 1
ATOM 905 O O . ALA A 1 118 ? 8.593 14.588 6.721 1.00 91.12 118 ALA A O 1
ATOM 906 N N . GLN A 1 119 ? 7.362 13.273 5.398 1.00 94.00 119 GLN A N 1
ATOM 907 C CA . GLN A 1 119 ? 6.122 13.371 6.161 1.00 94.00 119 GLN A CA 1
ATOM 908 C C . GLN A 1 119 ? 5.544 11.981 6.445 1.00 94.00 119 GLN A C 1
ATOM 910 O O . GLN A 1 119 ? 5.230 11.228 5.523 1.00 94.00 119 GLN A O 1
ATOM 915 N N . ASP A 1 120 ? 5.384 11.665 7.731 1.00 97.12 120 ASP A N 1
ATOM 916 C CA . ASP A 1 120 ? 4.651 10.482 8.196 1.00 97.12 120 ASP A CA 1
ATOM 917 C C . ASP A 1 120 ? 3.144 10.701 8.023 1.00 97.12 120 ASP A C 1
ATOM 919 O O . ASP A 1 120 ? 2.626 11.789 8.291 1.00 97.12 120 ASP A O 1
ATOM 923 N N . ILE A 1 121 ? 2.438 9.659 7.591 1.00 97.62 121 ILE A N 1
ATOM 924 C CA . ILE A 1 121 ? 0.978 9.628 7.565 1.00 97.62 121 ILE A CA 1
ATOM 925 C C . ILE A 1 121 ? 0.516 9.098 8.927 1.00 97.62 121 ILE A C 1
ATOM 927 O O . ILE A 1 121 ? 0.655 7.904 9.200 1.00 97.62 121 ILE A O 1
ATOM 931 N N . PRO A 1 122 ? -0.045 9.945 9.807 1.00 97.06 122 PRO A N 1
ATOM 932 C CA . PRO A 1 122 ? -0.393 9.501 11.146 1.00 97.06 122 PRO A CA 1
ATOM 933 C C . PRO A 1 122 ? -1.588 8.532 11.121 1.00 97.06 122 PRO A C 1
ATOM 935 O O . PRO A 1 122 ? -2.441 8.619 10.228 1.00 97.06 122 PRO A O 1
ATOM 938 N N . PRO A 1 123 ? -1.722 7.661 12.139 1.00 97.88 123 PRO A N 1
ATOM 939 C CA . PRO A 1 123 ? -2.829 6.714 12.232 1.00 97.88 123 PRO A CA 1
ATOM 940 C C . PRO A 1 123 ? -4.216 7.349 12.125 1.00 97.88 123 PRO A C 1
ATOM 942 O O . PRO A 1 123 ? -5.078 6.826 11.426 1.00 97.88 123 PRO A O 1
ATOM 945 N N . SER A 1 124 ? -4.395 8.539 12.704 1.00 97.56 124 SER A N 1
ATOM 946 C CA . SER A 1 124 ? -5.650 9.296 12.635 1.00 97.56 124 SER A CA 1
ATOM 947 C C . SER A 1 124 ? -6.084 9.645 11.207 1.00 97.56 124 SER A C 1
ATOM 949 O O . SER A 1 124 ? -7.278 9.648 10.909 1.00 97.56 124 SER A O 1
ATOM 951 N N . VAL A 1 125 ? -5.135 9.899 10.298 1.00 98.06 125 VAL A N 1
ATOM 952 C CA . VAL A 1 125 ? -5.441 10.122 8.878 1.00 98.06 125 VAL A CA 1
ATOM 953 C C . VAL A 1 125 ? -5.901 8.814 8.246 1.00 98.06 125 VAL A C 1
ATOM 955 O O . VAL A 1 125 ? -6.945 8.792 7.604 1.00 98.06 125 VAL A O 1
ATOM 958 N N . VAL A 1 126 ? -5.185 7.708 8.464 1.00 98.06 126 VAL A N 1
ATOM 959 C CA . VAL A 1 126 ? -5.564 6.399 7.904 1.00 98.06 126 VAL A CA 1
ATOM 960 C C . VAL A 1 126 ? -6.940 5.948 8.406 1.00 98.06 126 VAL A C 1
ATOM 962 O O . VAL A 1 126 ? -7.755 5.496 7.605 1.00 98.06 126 VAL A O 1
ATOM 965 N N . GLN A 1 127 ? -7.247 6.144 9.689 1.00 97.19 127 GLN A N 1
ATOM 966 C CA . GLN A 1 127 ? -8.567 5.873 10.273 1.00 97.19 127 GLN A CA 1
ATOM 967 C C . GLN A 1 127 ? -9.685 6.672 9.590 1.00 97.19 127 GLN A C 1
ATOM 969 O O . GLN A 1 127 ? -10.757 6.131 9.307 1.00 97.19 127 GLN A O 1
ATOM 974 N N . ALA A 1 128 ? -9.439 7.950 9.281 1.00 97.38 128 ALA A N 1
ATOM 975 C CA . ALA A 1 128 ? -10.390 8.770 8.535 1.00 97.38 128 ALA A CA 1
ATOM 976 C C . ALA A 1 128 ? -10.608 8.225 7.112 1.00 97.38 128 ALA A C 1
ATOM 978 O O . ALA A 1 128 ? -11.741 8.180 6.630 1.00 97.38 128 ALA A O 1
ATOM 979 N N . LEU A 1 129 ? -9.543 7.753 6.456 1.00 97.44 129 LEU A N 1
ATOM 980 C CA . LEU A 1 129 ? -9.614 7.148 5.121 1.00 97.44 129 LEU A CA 1
ATOM 981 C C . LEU A 1 129 ? -10.275 5.765 5.121 1.00 97.44 129 LEU A C 1
ATOM 983 O O . LEU A 1 129 ? -10.882 5.389 4.118 1.00 97.44 129 LEU A O 1
ATOM 987 N N . ALA A 1 130 ? -10.208 5.024 6.231 1.00 96.62 130 ALA A N 1
ATOM 988 C CA . ALA A 1 130 ? -10.803 3.694 6.374 1.00 96.62 130 ALA A CA 1
ATOM 989 C C . ALA A 1 130 ? -12.336 3.690 6.282 1.00 96.62 130 ALA A C 1
ATOM 991 O O . ALA A 1 130 ? -12.938 2.644 6.053 1.00 96.62 130 ALA A O 1
ATOM 992 N N . GLN A 1 131 ? -12.972 4.863 6.373 1.00 95.31 131 GLN A N 1
ATOM 993 C CA . GLN A 1 131 ? -14.400 5.031 6.092 1.00 95.31 131 GLN A CA 1
ATOM 994 C C . GLN A 1 131 ? -14.739 4.865 4.600 1.00 95.31 131 GLN A C 1
ATOM 996 O O . GLN A 1 131 ? -15.900 4.664 4.241 1.00 95.31 131 GLN A O 1
ATOM 1001 N N . SER A 1 132 ? -13.744 4.955 3.711 1.00 96.44 132 SER A N 1
ATOM 1002 C CA . SER A 1 132 ? -13.939 4.758 2.279 1.00 96.44 132 SER A CA 1
ATOM 1003 C C . SER A 1 132 ? -13.997 3.268 1.929 1.00 96.44 132 SER A C 1
ATOM 1005 O O . SER A 1 132 ? -13.051 2.535 2.230 1.00 96.44 132 SER A O 1
ATOM 1007 N N . PRO A 1 133 ? -15.018 2.805 1.180 1.00 95.38 133 PRO A N 1
ATOM 1008 C CA . PRO A 1 133 ? -15.074 1.419 0.712 1.00 95.38 133 PRO A CA 1
ATOM 1009 C C . PRO A 1 133 ? -13.949 1.082 -0.276 1.00 95.38 133 PRO A C 1
ATOM 1011 O O . PRO A 1 133 ? -13.705 -0.089 -0.543 1.00 95.38 133 PRO A O 1
ATOM 1014 N N . ASN A 1 134 ? -13.272 2.097 -0.822 1.00 95.38 134 ASN A N 1
ATOM 1015 C CA . ASN A 1 134 ? -12.178 1.947 -1.772 1.00 95.38 134 ASN A CA 1
ATOM 1016 C C . ASN A 1 134 ? -10.793 1.921 -1.107 1.00 95.38 134 ASN A C 1
ATOM 1018 O O . ASN A 1 134 ? -9.799 1.721 -1.808 1.00 95.38 134 ASN A O 1
ATOM 1022 N N . LEU A 1 135 ? -10.689 2.104 0.216 1.00 97.00 135 LEU A N 1
ATOM 1023 C CA . LEU A 1 135 ? -9.411 1.896 0.890 1.00 97.00 135 LEU A CA 1
ATOM 1024 C C . LEU A 1 135 ? -9.130 0.395 0.959 1.00 97.00 135 LEU A C 1
ATOM 1026 O O . LEU A 1 135 ? -9.774 -0.345 1.700 1.00 97.00 135 LEU A O 1
ATOM 1030 N N . VAL A 1 136 ? -8.143 -0.057 0.197 1.00 96.38 136 VAL A N 1
ATOM 1031 C CA . VAL A 1 136 ? -7.707 -1.453 0.202 1.00 96.38 136 VAL A CA 1
ATOM 1032 C C . VAL A 1 136 ? -6.912 -1.743 1.473 1.00 96.38 136 VAL A C 1
ATOM 1034 O O . VAL A 1 136 ? -7.198 -2.734 2.137 1.00 96.38 136 VAL A O 1
ATOM 1037 N N . GLY A 1 137 ? -5.965 -0.871 1.824 1.00 97.25 137 GLY A N 1
ATOM 1038 C CA . GLY A 1 137 ? -5.111 -1.004 3.003 1.00 97.25 137 GLY A CA 1
ATOM 1039 C C . GLY A 1 137 ? -3.915 -0.051 2.971 1.00 97.25 137 GLY A C 1
ATOM 1040 O O . GLY A 1 137 ? -3.914 0.922 2.212 1.00 97.25 137 GLY A O 1
ATOM 1041 N N . VAL A 1 138 ? -2.890 -0.350 3.769 1.00 97.50 138 VAL A N 1
ATOM 1042 C CA . VAL A 1 138 ? -1.659 0.448 3.894 1.00 97.50 138 VAL A CA 1
ATOM 1043 C C . VAL A 1 138 ? -0.425 -0.397 3.570 1.00 97.50 138 VAL A C 1
ATOM 1045 O O . VAL A 1 138 ? -0.284 -1.519 4.045 1.00 97.50 138 VAL A O 1
ATOM 1048 N N . LYS A 1 139 ? 0.495 0.146 2.775 1.00 95.44 139 LYS A N 1
ATOM 1049 C CA . LYS A 1 139 ? 1.885 -0.299 2.662 1.00 95.44 139 LYS A CA 1
ATOM 1050 C C . LYS A 1 139 ? 2.707 0.532 3.649 1.00 95.44 139 LYS A C 1
ATOM 1052 O O . LYS A 1 139 ? 2.864 1.732 3.430 1.00 95.44 139 LYS A O 1
ATOM 1057 N N . GLU A 1 140 ? 3.197 -0.091 4.718 1.00 96.50 140 GLU A N 1
ATOM 1058 C CA . GLU A 1 140 ? 3.806 0.606 5.860 1.00 96.50 140 GLU A CA 1
ATOM 1059 C C . GLU A 1 140 ? 5.314 0.331 5.971 1.00 96.50 140 GLU A C 1
ATOM 1061 O O . GLU A 1 140 ? 5.753 -0.818 5.888 1.00 96.50 140 GLU A O 1
ATOM 1066 N N . PHE A 1 141 ? 6.097 1.397 6.155 1.00 94.19 141 PHE A N 1
ATOM 1067 C CA . PHE A 1 141 ? 7.560 1.390 6.267 1.00 94.19 141 PHE A CA 1
ATOM 1068 C C . PHE A 1 141 ? 8.070 1.893 7.633 1.00 94.19 141 PHE A C 1
ATOM 1070 O O . PHE A 1 141 ? 9.244 1.720 7.938 1.00 94.19 141 PHE A O 1
ATOM 1077 N N . VAL A 1 142 ? 7.227 2.523 8.462 1.00 96.25 142 VAL A N 1
ATOM 1078 C CA . VAL A 1 142 ? 7.605 3.066 9.783 1.00 96.25 142 VAL A CA 1
ATOM 1079 C C . VAL A 1 142 ? 8.028 1.967 10.759 1.00 96.25 142 VAL A C 1
ATOM 1081 O O . VAL A 1 142 ? 8.951 2.182 11.541 1.00 96.25 142 VAL A O 1
ATOM 1084 N N . GLY A 1 143 ? 7.367 0.808 10.711 1.00 95.44 143 GLY A N 1
ATOM 1085 C CA . GLY A 1 143 ? 7.778 -0.389 11.441 1.00 95.44 143 GLY A CA 1
ATOM 1086 C C . GLY A 1 143 ? 6.633 -1.169 12.086 1.00 95.44 143 GLY A C 1
ATOM 1087 O O . GLY A 1 143 ? 5.457 -0.798 12.018 1.00 95.44 143 GLY A O 1
ATOM 1088 N N . ASN A 1 144 ? 6.999 -2.267 12.742 1.00 97.69 144 ASN A N 1
ATOM 1089 C CA . ASN A 1 144 ? 6.068 -3.278 13.252 1.00 97.69 144 ASN A CA 1
ATOM 1090 C C . ASN A 1 144 ? 5.052 -2.793 14.304 1.00 97.69 144 ASN A C 1
ATOM 1092 O O . ASN A 1 144 ? 3.908 -3.248 14.295 1.00 97.69 144 ASN A O 1
ATOM 1096 N N . GLU A 1 145 ? 5.400 -1.830 15.162 1.00 98.00 145 GLU A N 1
ATOM 1097 C CA . GLU A 1 145 ? 4.435 -1.269 16.126 1.00 98.00 145 GLU A CA 1
ATOM 1098 C C . GLU A 1 145 ? 3.298 -0.510 15.424 1.00 98.00 145 GLU A C 1
ATOM 1100 O O . GLU A 1 145 ? 2.132 -0.661 15.788 1.00 98.00 145 GLU A O 1
ATOM 1105 N N . ARG A 1 146 ? 3.610 0.233 14.352 1.00 98.00 146 ARG A N 1
ATOM 1106 C CA . ARG A 1 146 ? 2.607 0.925 13.526 1.00 98.00 146 ARG A CA 1
ATOM 1107 C C . ARG A 1 146 ? 1.712 -0.069 12.783 1.00 98.00 146 ARG A C 1
ATOM 1109 O O . ARG A 1 146 ? 0.502 0.116 12.700 1.00 98.00 146 ARG A O 1
ATOM 1116 N N . ILE A 1 147 ? 2.302 -1.147 12.271 1.00 98.12 147 ILE A N 1
ATOM 1117 C CA . ILE A 1 147 ? 1.568 -2.256 11.646 1.00 98.12 147 ILE A CA 1
ATOM 1118 C C . ILE A 1 147 ? 0.575 -2.868 12.640 1.00 98.12 147 ILE A C 1
ATOM 1120 O O . ILE A 1 147 ? -0.589 -3.075 12.297 1.00 98.12 147 ILE A O 1
ATOM 1124 N N . LYS A 1 148 ? 1.019 -3.118 13.874 1.00 98.25 148 LYS A N 1
ATOM 1125 C CA . LYS A 1 148 ? 0.193 -3.697 14.935 1.00 98.25 148 LYS A CA 1
ATOM 1126 C C . LYS A 1 148 ? -0.965 -2.789 15.341 1.00 98.25 148 LYS A C 1
ATOM 1128 O O . LYS A 1 148 ? -2.072 -3.289 15.536 1.00 98.25 148 LYS A O 1
ATOM 1133 N N . GLU A 1 149 ? -0.727 -1.480 15.428 1.00 98.19 149 GLU A N 1
ATOM 1134 C CA . GLU A 1 149 ? -1.767 -0.467 15.651 1.00 98.19 149 GLU A CA 1
ATOM 1135 C C . GLU A 1 149 ? -2.868 -0.578 14.583 1.00 98.19 149 GLU A C 1
ATOM 1137 O O . GLU A 1 149 ? -4.024 -0.837 14.920 1.00 98.19 149 GLU A O 1
ATOM 1142 N N . TYR A 1 150 ? -2.505 -0.531 13.297 1.00 98.19 150 TYR A N 1
ATOM 1143 C CA . TYR A 1 150 ? -3.461 -0.672 12.193 1.00 98.19 150 TYR A CA 1
ATOM 1144 C C . TYR A 1 150 ? -4.209 -2.004 12.198 1.00 98.19 150 TYR A C 1
ATOM 1146 O O . TYR A 1 150 ? -5.437 -2.029 12.079 1.00 98.19 150 TYR A O 1
ATOM 1154 N N . ALA A 1 151 ? -3.490 -3.113 12.364 1.00 97.31 151 ALA A N 1
ATOM 1155 C CA . ALA A 1 151 ? -4.096 -4.437 12.375 1.00 97.31 151 ALA A CA 1
ATOM 1156 C C . ALA A 1 151 ? -5.098 -4.593 13.533 1.00 97.31 151 ALA A C 1
ATOM 1158 O O . ALA A 1 151 ? -6.157 -5.197 13.349 1.00 97.31 151 ALA A O 1
ATOM 1159 N N . SER A 1 152 ? -4.812 -4.009 14.704 1.00 97.25 152 SER A N 1
ATOM 1160 C CA . SER A 1 152 ? -5.714 -4.044 15.864 1.00 97.25 152 SER A CA 1
ATOM 1161 C C . SER A 1 152 ? -7.044 -3.312 15.636 1.00 97.25 152 SER A C 1
ATOM 1163 O O . SER A 1 152 ? -8.048 -3.647 16.263 1.00 97.25 152 SER A O 1
ATOM 1165 N N . GLU A 1 153 ? -7.073 -2.375 14.688 1.00 96.12 153 GLU A N 1
ATOM 1166 C CA . GLU A 1 153 ? -8.262 -1.622 14.277 1.00 96.12 153 GLU A CA 1
ATOM 1167 C C . GLU A 1 153 ? -8.955 -2.216 13.039 1.00 96.12 153 GLU A C 1
ATOM 1169 O O . GLU A 1 153 ? -9.929 -1.660 12.530 1.00 96.12 153 GLU A O 1
ATOM 1174 N N . GLY A 1 154 ? -8.473 -3.362 12.547 1.00 96.31 154 GLY A N 1
ATOM 1175 C CA . GLY A 1 154 ? -9.003 -4.038 11.363 1.00 96.31 154 GLY A CA 1
ATOM 1176 C C . GLY A 1 154 ? -8.567 -3.418 10.033 1.00 96.31 154 GLY A C 1
ATOM 1177 O O . GLY A 1 154 ? -9.144 -3.740 8.993 1.00 96.31 154 GLY A O 1
ATOM 1178 N N . ILE A 1 155 ? -7.553 -2.548 10.036 1.00 97.69 155 ILE A N 1
ATOM 1179 C CA . ILE A 1 155 ? -6.973 -1.991 8.813 1.00 97.69 155 ILE A CA 1
ATOM 1180 C C . ILE A 1 155 ? -6.013 -3.021 8.214 1.00 97.69 155 ILE A C 1
ATOM 1182 O O . ILE A 1 155 ? -5.071 -3.483 8.856 1.00 97.69 155 ILE A O 1
ATOM 1186 N N . VAL A 1 156 ? -6.240 -3.366 6.946 1.00 98.12 156 VAL A N 1
ATOM 1187 C CA . VAL A 1 156 ? -5.337 -4.237 6.188 1.00 98.12 156 VAL A CA 1
ATOM 1188 C C . VAL A 1 156 ? -4.009 -3.522 5.966 1.00 98.12 156 VAL A C 1
ATOM 1190 O O . VAL A 1 156 ? -3.973 -2.412 5.433 1.00 98.12 156 VAL A O 1
ATOM 1193 N N . VAL A 1 157 ? -2.914 -4.177 6.341 1.00 97.94 157 VAL A N 1
ATOM 1194 C CA . VAL A 1 157 ? -1.568 -3.621 6.227 1.00 97.94 157 VAL A CA 1
ATOM 1195 C C . VAL A 1 157 ? -0.592 -4.652 5.670 1.00 97.94 157 VAL A C 1
ATOM 1197 O O . VAL A 1 157 ? -0.638 -5.836 6.013 1.00 97.94 157 VAL A O 1
ATOM 1200 N N . TRP A 1 158 ? 0.304 -4.187 4.807 1.00 96.94 158 TRP A N 1
ATOM 1201 C CA . TRP A 1 158 ? 1.457 -4.934 4.330 1.00 96.94 158 TRP A CA 1
ATOM 1202 C C . TRP A 1 158 ? 2.742 -4.270 4.805 1.00 96.94 158 TRP A C 1
ATOM 1204 O O . TRP A 1 158 ? 2.890 -3.050 4.696 1.00 96.94 158 TRP A O 1
ATOM 1214 N N . SER A 1 159 ? 3.695 -5.086 5.252 1.00 95.62 159 SER A N 1
ATOM 1215 C CA . SER A 1 159 ? 5.042 -4.597 5.535 1.00 95.62 159 SER A CA 1
ATOM 1216 C C . SER A 1 159 ? 5.759 -4.239 4.235 1.00 95.62 159 SER A C 1
ATOM 1218 O O . SER A 1 159 ? 5.695 -4.976 3.246 1.00 95.62 159 SER A O 1
ATOM 1220 N N . ALA A 1 160 ? 6.436 -3.097 4.23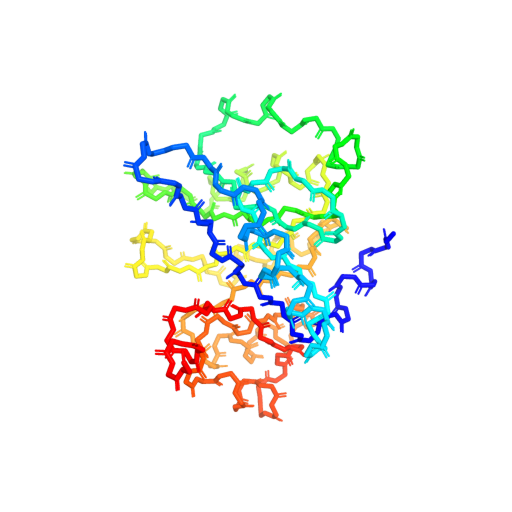8 1.00 89.12 160 ALA A N 1
ATOM 1221 C CA . ALA A 1 160 ? 7.291 -2.632 3.154 1.00 89.12 160 ALA A CA 1
ATOM 1222 C C . ALA A 1 160 ? 8.789 -2.783 3.462 1.00 89.12 160 ALA A C 1
ATOM 1224 O O . ALA A 1 160 ? 9.611 -2.374 2.639 1.00 89.12 160 ALA A O 1
ATOM 1225 N N . ASN A 1 161 ? 9.138 -3.334 4.630 1.00 88.50 161 ASN A N 1
ATOM 1226 C CA . ASN A 1 161 ? 10.513 -3.590 5.042 1.00 88.50 161 ASN A CA 1
ATOM 1227 C C . ASN A 1 161 ? 10.783 -5.103 5.045 1.00 88.50 161 ASN A C 1
ATOM 1229 O O . ASN A 1 161 ? 10.243 -5.832 5.877 1.00 88.50 161 ASN A O 1
ATOM 1233 N N . ASP A 1 162 ? 11.632 -5.566 4.125 1.00 87.12 162 ASP A N 1
ATOM 1234 C CA . ASP A 1 162 ? 11.966 -6.988 3.959 1.00 87.12 162 ASP A CA 1
ATOM 1235 C C . ASP A 1 162 ? 12.662 -7.594 5.191 1.00 87.12 162 ASP A C 1
ATOM 1237 O O . ASP A 1 162 ? 12.599 -8.805 5.400 1.00 87.12 162 ASP A O 1
ATOM 1241 N N . GLU A 1 163 ? 13.324 -6.776 6.015 1.00 88.94 163 GLU A N 1
ATOM 1242 C CA . GLU A 1 163 ? 13.989 -7.238 7.241 1.00 88.94 163 GLU A CA 1
ATOM 1243 C C . GLU A 1 163 ? 12.991 -7.479 8.382 1.00 88.94 163 GLU A C 1
ATOM 1245 O O . GLU A 1 163 ? 13.209 -8.349 9.221 1.00 88.94 163 GLU A O 1
ATOM 1250 N N . GLU A 1 164 ? 11.869 -6.755 8.387 1.00 89.75 164 GLU A N 1
ATOM 1251 C CA . GLU A 1 164 ? 10.850 -6.812 9.443 1.00 89.75 164 GLU A CA 1
ATOM 1252 C C . GLU A 1 164 ? 9.619 -7.635 9.040 1.00 89.75 164 GLU A C 1
ATOM 1254 O O . GLU A 1 164 ? 8.791 -7.972 9.887 1.00 89.75 164 GLU A O 1
ATOM 1259 N N . CYS A 1 165 ? 9.464 -7.964 7.751 1.00 91.88 165 CYS A N 1
ATOM 1260 C CA . CYS A 1 165 ? 8.215 -8.502 7.212 1.00 91.88 165 CYS A CA 1
ATOM 1261 C C . CYS A 1 165 ? 7.821 -9.872 7.777 1.00 91.88 165 CYS A C 1
ATOM 1263 O O . CYS A 1 165 ? 6.634 -10.201 7.797 1.00 91.88 165 CYS A O 1
ATOM 1265 N N . HIS A 1 166 ? 8.794 -10.669 8.229 1.00 94.06 166 HIS A N 1
ATOM 1266 C CA . HIS A 1 166 ? 8.528 -11.940 8.897 1.00 94.06 166 HIS A CA 1
ATOM 1267 C C . HIS A 1 166 ? 7.747 -11.708 10.197 1.00 94.06 166 HIS A C 1
ATOM 1269 O O . HIS A 1 166 ? 6.625 -12.192 10.343 1.00 94.06 166 HIS A O 1
ATOM 1275 N N . ASP A 1 167 ? 8.300 -10.901 11.098 1.00 96.62 167 ASP A N 1
ATOM 1276 C CA . ASP A 1 167 ? 7.696 -10.620 12.402 1.00 96.62 167 ASP A CA 1
ATOM 1277 C C . ASP A 1 167 ? 6.423 -9.782 12.233 1.00 96.62 167 ASP A C 1
ATOM 1279 O O . ASP A 1 167 ? 5.412 -10.030 12.890 1.00 96.62 167 ASP A O 1
ATOM 1283 N N . ALA A 1 168 ? 6.398 -8.875 11.248 1.00 96.25 168 ALA A N 1
ATOM 1284 C CA . ALA A 1 168 ? 5.193 -8.140 10.873 1.00 96.25 168 ALA A CA 1
ATOM 1285 C C . ALA A 1 168 ? 4.015 -9.089 10.594 1.00 96.25 168 ALA A C 1
ATOM 1287 O O . ALA A 1 168 ? 2.884 -8.853 11.031 1.00 96.25 168 ALA A O 1
ATOM 1288 N N . ARG A 1 169 ? 4.286 -10.176 9.857 1.00 96.19 169 ARG A N 1
ATOM 1289 C CA . ARG A 1 169 ? 3.280 -11.153 9.444 1.00 96.19 169 ARG A CA 1
ATOM 1290 C C . ARG A 1 169 ? 2.821 -12.038 10.595 1.00 96.19 169 ARG A C 1
ATOM 1292 O O . ARG A 1 169 ? 1.628 -12.341 10.674 1.00 96.19 169 ARG A O 1
ATOM 1299 N N . TRP A 1 170 ? 3.744 -12.508 11.424 1.00 97.06 170 TRP A N 1
ATOM 1300 C CA . TRP A 1 170 ? 3.441 -13.523 12.434 1.00 97.06 170 TRP A CA 1
ATOM 1301 C C . TRP A 1 170 ? 3.052 -12.934 13.789 1.00 97.06 170 TRP A C 1
ATOM 1303 O O . TRP A 1 170 ? 2.179 -13.496 14.446 1.00 97.06 170 TRP A O 1
ATOM 1313 N N . ASP A 1 171 ? 3.595 -11.768 14.141 1.00 97.44 171 ASP A N 1
ATOM 1314 C CA . ASP A 1 171 ? 3.470 -11.192 15.484 1.00 97.44 171 ASP A CA 1
ATOM 1315 C C . ASP A 1 171 ? 2.690 -9.869 15.516 1.00 97.44 171 ASP A C 1
ATOM 1317 O O . ASP A 1 171 ? 2.182 -9.474 16.568 1.00 97.44 171 ASP A O 1
ATOM 1321 N N . CYS A 1 172 ? 2.575 -9.166 14.382 1.00 97.19 172 CYS A N 1
ATOM 1322 C CA . CYS A 1 172 ? 1.957 -7.829 14.321 1.00 97.19 172 CYS A CA 1
ATOM 1323 C C . CYS A 1 172 ? 0.676 -7.756 13.480 1.00 97.19 172 CYS A C 1
ATOM 1325 O O . CYS A 1 172 ? 0.033 -6.713 13.450 1.00 97.19 172 CYS A O 1
ATOM 1327 N N . GLY A 1 173 ? 0.267 -8.845 12.828 1.00 96.38 173 GLY A N 1
ATOM 1328 C CA . GLY A 1 173 ? -1.006 -8.905 12.103 1.00 96.38 173 GLY A CA 1
ATOM 1329 C C . GLY A 1 173 ? -0.986 -8.308 10.692 1.00 96.38 173 GLY A C 1
ATOM 1330 O O . GLY A 1 173 ? -2.056 -8.109 10.116 1.00 96.38 173 GLY A O 1
ATOM 1331 N N . ALA A 1 174 ? 0.190 -8.068 10.100 1.00 96.31 174 ALA A N 1
ATOM 1332 C CA . ALA A 1 174 ? 0.266 -7.759 8.674 1.00 96.31 174 ALA A CA 1
ATOM 1333 C C . ALA A 1 174 ? -0.322 -8.906 7.841 1.00 96.31 174 ALA A C 1
ATOM 1335 O O . ALA A 1 174 ? -0.138 -10.081 8.159 1.00 96.31 174 ALA A O 1
ATOM 1336 N N . VAL A 1 175 ? -0.987 -8.588 6.731 1.00 95.25 175 VAL A N 1
ATOM 1337 C CA . VAL A 1 175 ? -1.479 -9.609 5.790 1.00 95.25 175 VAL A CA 1
ATOM 1338 C C . VAL A 1 175 ? -0.311 -10.297 5.084 1.00 95.25 175 VAL A C 1
ATOM 1340 O O . VAL A 1 175 ? -0.337 -11.511 4.848 1.00 95.25 175 VAL A O 1
ATOM 1343 N N . GLY A 1 176 ? 0.736 -9.530 4.787 1.00 91.75 176 GLY A N 1
ATOM 1344 C CA . GLY A 1 176 ? 1.922 -10.010 4.104 1.00 91.75 176 GLY A CA 1
ATOM 1345 C C . GLY A 1 176 ? 2.928 -8.902 3.826 1.00 91.75 176 GLY A C 1
ATOM 1346 O O . GLY A 1 176 ? 3.019 -7.926 4.573 1.00 91.75 176 GLY A O 1
ATOM 1347 N N . VAL A 1 177 ? 3.673 -9.055 2.736 1.00 88.75 177 VAL A N 1
ATOM 1348 C CA . VAL A 1 177 ? 4.778 -8.180 2.346 1.00 88.75 177 VAL A CA 1
ATOM 1349 C C . VAL A 1 177 ? 4.548 -7.583 0.959 1.00 88.75 177 VAL A C 1
ATOM 1351 O O . VAL A 1 177 ? 4.100 -8.266 0.035 1.00 88.75 177 VAL A O 1
ATOM 1354 N N . GLN A 1 178 ? 4.870 -6.296 0.815 1.00 78.25 178 GLN A N 1
ATOM 1355 C CA . GLN A 1 178 ? 5.048 -5.648 -0.485 1.00 78.25 178 GLN A CA 1
ATOM 1356 C C . GLN A 1 178 ? 6.532 -5.341 -0.702 1.00 78.25 178 GLN A C 1
ATOM 1358 O O . GLN A 1 178 ? 6.975 -4.207 -0.474 1.00 78.25 178 GLN A O 1
ATOM 1363 N N . CYS A 1 179 ? 7.284 -6.355 -1.123 1.00 71.44 179 CYS A N 1
ATOM 1364 C CA . CYS A 1 179 ? 8.743 -6.336 -1.179 1.00 71.44 179 CYS A CA 1
ATOM 1365 C C . CYS A 1 179 ? 9.283 -5.532 -2.368 1.00 71.44 179 CYS A C 1
ATOM 1367 O O . CYS A 1 179 ? 8.595 -5.292 -3.372 1.00 71.44 179 CYS A O 1
ATOM 1369 N N . VAL A 1 180 ? 10.547 -5.120 -2.254 1.00 64.94 180 VAL A N 1
ATOM 1370 C CA . VAL A 1 180 ? 11.308 -4.528 -3.357 1.00 64.94 180 VAL A CA 1
ATOM 1371 C C . VAL A 1 180 ? 12.450 -5.476 -3.703 1.00 64.94 180 VAL A C 1
ATOM 1373 O O . VAL A 1 180 ? 13.478 -5.502 -3.033 1.00 64.94 180 VAL A O 1
ATOM 1376 N N . GLU A 1 181 ? 12.316 -6.243 -4.782 1.00 55.47 181 GLU A N 1
ATOM 1377 C CA . GLU A 1 181 ? 13.436 -7.045 -5.272 1.00 55.47 181 GLU A CA 1
ATOM 1378 C C . GLU A 1 181 ? 14.463 -6.159 -5.986 1.00 55.47 181 GLU A C 1
ATOM 1380 O O . GLU A 1 181 ? 14.464 -6.005 -7.206 1.00 55.47 181 GLU A O 1
ATOM 1385 N N . TRP A 1 182 ? 15.382 -5.576 -5.219 1.00 39.84 182 TRP A N 1
ATOM 1386 C CA . TRP A 1 182 ? 16.669 -5.129 -5.765 1.00 39.84 182 TRP A CA 1
ATOM 1387 C C . TRP A 1 182 ? 17.825 -6.077 -5.412 1.00 39.84 182 TRP A C 1
ATOM 1389 O O . TRP A 1 182 ? 18.839 -6.065 -6.109 1.00 39.84 182 TRP A O 1
ATOM 1399 N N . GLY A 1 183 ? 17.687 -6.914 -4.371 1.00 35.84 183 GLY A N 1
ATOM 1400 C CA . GLY A 1 183 ? 18.841 -7.558 -3.728 1.00 35.84 183 GLY A CA 1
ATOM 1401 C C . GLY A 1 183 ? 18.915 -9.089 -3.696 1.00 35.84 183 GLY A C 1
ATOM 1402 O O . GLY A 1 183 ? 20.002 -9.595 -3.437 1.00 35.84 183 GLY A O 1
ATOM 1403 N N . ARG A 1 184 ? 17.835 -9.851 -3.935 1.00 39.00 184 ARG A N 1
ATOM 1404 C CA . ARG A 1 184 ? 17.847 -11.312 -3.672 1.00 39.00 184 ARG A CA 1
ATOM 1405 C C . ARG A 1 184 ? 17.967 -12.239 -4.886 1.00 39.00 184 ARG A C 1
ATOM 1407 O O . ARG A 1 184 ? 18.336 -13.389 -4.688 1.00 39.00 184 ARG A O 1
ATOM 1414 N N . PHE A 1 185 ? 17.780 -11.752 -6.115 1.00 39.72 185 PHE A N 1
ATOM 1415 C CA . PHE A 1 185 ? 17.863 -12.596 -7.324 1.00 39.72 185 PHE A CA 1
ATOM 1416 C C . PHE A 1 185 ? 19.007 -12.242 -8.291 1.00 39.72 185 PHE A C 1
ATOM 1418 O O . PHE A 1 185 ? 19.162 -12.896 -9.311 1.00 39.72 185 PHE A O 1
ATOM 1425 N N . ASN A 1 186 ? 19.879 -11.284 -7.946 1.00 31.39 186 ASN A N 1
ATOM 1426 C CA . ASN A 1 186 ? 21.100 -10.976 -8.718 1.00 31.39 186 ASN A CA 1
ATOM 1427 C C . ASN A 1 186 ? 22.319 -11.842 -8.318 1.00 31.39 186 ASN A C 1
ATOM 1429 O O . ASN A 1 186 ? 23.457 -11.434 -8.538 1.00 31.39 186 ASN A O 1
ATOM 1433 N N . GLN A 1 187 ? 22.107 -13.003 -7.688 1.00 28.39 187 GLN A N 1
ATOM 1434 C CA . GLN A 1 187 ? 23.172 -13.976 -7.384 1.00 28.39 187 GLN A CA 1
ATOM 1435 C C . GLN A 1 187 ? 23.045 -15.281 -8.186 1.00 28.39 187 GLN A C 1
ATOM 1437 O O . GLN A 1 187 ? 23.498 -16.329 -7.728 1.00 28.39 187 GLN A O 1
ATOM 1442 N N . VAL A 1 188 ? 22.462 -15.221 -9.385 1.00 31.05 188 VAL A N 1
ATOM 1443 C CA . VAL A 1 188 ? 22.518 -16.322 -10.359 1.00 31.05 188 VAL A CA 1
ATOM 1444 C C . VAL A 1 188 ? 23.119 -15.822 -11.660 1.00 31.05 188 VAL A C 1
ATOM 1446 O O . VAL A 1 188 ? 22.695 -14.732 -12.106 1.00 31.05 188 VAL A O 1
#

Organism: Mucuna pruriens (NCBI:txid157652)

InterPro domains:
  IPR002220 DapA-like [PF00701] (9-47)
  IPR002220 DapA-like [PF00701] (74-179)
  IPR002220 DapA-like [PR00146] (83-99)
  IPR002220 DapA-like [PR00146] (106-123)
  IPR002220 DapA-like [PTHR12128] (74-181)
  IPR002220 DapA-like [SM01130] (8-186)
  IPR013785 Aldolase-type TIM barrel [G3DSA:3.20.20.70] (1-53)
  IPR013785 Aldolase-type TIM barrel [G3DSA:3.20.20.70] (58-182)

Secondary structure (DSSP, 8-state):
--HHHHHT--EEEE----B-TTSSB-HHHHHHHHHHHHHTT-SEEE-SS--SSSEEEEEPS-GGGGGG---GGGGT-SEEEEEPPSSS---HHHHHHHHHHHHTTS-EEEEE-HHHHS----HHHHHHHTTSTTEEEEEE-S-HHHHHHHHHTT--EEE--TTTHHHHHHHS---EEEEETTSSSTT-

Foldseek 3Di:
DDLVLVLLFAAEEAQDFDADPVRHTDVVVSVVSVVVCVVVPHSAYEDCDQDDDAYEYEDAADPVCVVVPPQCVVSHYQEYEYEYAQVDDDDLVVRLVSVVSVLVRAAYEYEADCVRRVDGNDPVSVVSVVVRPRDSAYADAPALVVLLVCVVVVGAYAYADPVRFVCSVVPRRHSHHHYYPPPDPPPD

Sequence (188 aa):
TSIEDIRSLRLITAVKTPYLPNGQFDLEAYDNLVDMQIANGADGLLSTVLATKLRLSVMPEATAHQRQLRPLRGVGMDTALHINPYYGETSLDGLVAHYNSVLSIGPVIVYNIPSRTAQDIPPSVVQALAQSPNLVGVKEFVGNERIKEYASEGIVVWSANDEECHDARWDCGAVGVQCVEWGRFNQV

Radius of gyration: 16.26 Å; chains: 1; bounding box: 38×39×42 Å